Protein AF-A0A161MPN6-F1 (afdb_monomer_lite)

Structure (mmCIF, N/CA/C/O backbone):
data_AF-A0A161MPN6-F1
#
_entry.id   AF-A0A161MPN6-F1
#
loop_
_atom_site.group_PDB
_atom_site.id
_atom_site.type_symbol
_atom_site.label_atom_id
_atom_site.label_alt_id
_atom_site.label_comp_id
_atom_site.label_asym_id
_atom_site.label_entity_id
_atom_site.label_seq_id
_atom_site.pdbx_PDB_ins_code
_atom_site.Cartn_x
_atom_site.Cartn_y
_atom_site.Cartn_z
_atom_site.occupancy
_atom_site.B_iso_or_equiv
_atom_site.auth_seq_id
_atom_site.auth_comp_id
_atom_site.auth_asym_id
_atom_site.auth_atom_id
_atom_site.pdbx_PDB_model_num
ATOM 1 N N . GLU A 1 1 ? 6.983 58.012 80.887 1.00 45.47 1 GLU A N 1
ATOM 2 C CA . GLU A 1 1 ? 5.709 58.341 80.217 1.00 45.47 1 GLU A CA 1
ATOM 3 C C . GLU A 1 1 ? 5.852 58.069 78.730 1.00 45.47 1 GLU A C 1
ATOM 5 O O . GLU A 1 1 ? 6.608 58.760 78.061 1.00 45.47 1 GLU A O 1
ATOM 10 N N . TYR A 1 2 ? 5.193 57.024 78.236 1.00 33.97 2 TYR A N 1
ATOM 11 C CA . TYR A 1 2 ? 5.098 56.729 76.807 1.00 33.97 2 TYR A CA 1
ATOM 12 C C . TYR A 1 2 ? 3.653 57.003 76.392 1.00 33.97 2 TYR A C 1
ATOM 14 O O . TYR A 1 2 ? 2.728 56.453 76.988 1.00 33.97 2 TYR A O 1
ATOM 22 N N . LYS A 1 3 ? 3.458 57.913 75.433 1.00 48.44 3 LYS A N 1
ATOM 23 C CA . LYS A 1 3 ? 2.140 58.234 74.876 1.00 48.44 3 LYS A CA 1
ATOM 24 C C . LYS A 1 3 ? 1.699 57.085 73.973 1.00 48.44 3 LYS A C 1
ATOM 26 O O . LYS A 1 3 ? 2.370 56.798 72.986 1.00 48.44 3 LYS A O 1
ATOM 31 N N . VAL A 1 4 ? 0.581 56.453 74.318 1.00 45.12 4 VAL A N 1
ATOM 32 C CA . VAL A 1 4 ? -0.126 55.520 73.436 1.00 45.12 4 VAL A CA 1
ATOM 33 C C . VAL A 1 4 ? -0.783 56.360 72.344 1.00 45.12 4 VAL A C 1
ATOM 35 O O . VAL A 1 4 ? -1.627 57.204 72.634 1.00 45.12 4 VAL A O 1
ATOM 38 N N . VAL A 1 5 ? -0.327 56.195 71.106 1.00 51.34 5 VAL A N 1
ATOM 39 C CA . VAL A 1 5 ? -1.021 56.709 69.923 1.00 51.34 5 VAL A CA 1
ATOM 40 C C . VAL A 1 5 ? -2.062 55.653 69.575 1.00 51.34 5 VAL A C 1
ATOM 42 O O . VAL A 1 5 ? -1.698 54.517 69.285 1.00 51.34 5 VAL A O 1
ATOM 45 N N . GLU A 1 6 ? -3.343 55.997 69.679 1.00 53.25 6 GLU A N 1
ATOM 46 C CA . GLU A 1 6 ? -4.422 55.152 69.172 1.00 53.25 6 GLU A CA 1
ATOM 47 C C . GLU A 1 6 ? -4.325 55.134 67.640 1.00 53.25 6 GLU A C 1
ATOM 49 O O . GLU A 1 6 ? -4.699 56.091 66.964 1.00 53.25 6 GLU A O 1
ATOM 54 N N . GLU A 1 7 ? -3.757 54.062 67.084 1.00 50.38 7 GLU A N 1
ATOM 55 C CA . GLU A 1 7 ? -3.954 53.718 65.678 1.00 50.38 7 GLU A CA 1
ATOM 56 C C . GLU A 1 7 ? -5.409 53.269 65.519 1.00 50.38 7 GLU A C 1
ATOM 58 O O . GLU A 1 7 ? -5.782 52.159 65.899 1.00 50.38 7 GLU A O 1
ATOM 63 N N . GLU A 1 8 ? -6.256 54.146 64.978 1.00 52.00 8 GLU A N 1
ATOM 64 C CA . GLU A 1 8 ? -7.560 53.738 64.464 1.00 52.00 8 GLU A CA 1
ATOM 65 C C . GLU A 1 8 ? -7.335 52.713 63.340 1.00 52.00 8 GLU A C 1
ATOM 67 O O . GLU A 1 8 ? -6.971 53.061 62.214 1.00 52.00 8 GLU A O 1
ATOM 72 N N . GLU A 1 9 ? -7.541 51.430 63.648 1.00 44.91 9 GLU A N 1
ATOM 73 C CA . GLU A 1 9 ? -7.584 50.354 62.660 1.00 44.91 9 GLU A CA 1
ATOM 74 C C . GLU A 1 9 ? -8.682 50.652 61.627 1.00 44.91 9 GLU A C 1
ATOM 76 O O . GLU A 1 9 ? -9.875 50.399 61.834 1.00 44.91 9 GLU A O 1
ATOM 81 N N . TYR A 1 10 ? -8.278 51.189 60.476 1.00 49.59 10 TYR A N 1
ATOM 82 C CA . TYR A 1 10 ? -9.134 51.318 59.306 1.00 49.59 10 TYR A CA 1
ATOM 83 C C . TYR A 1 10 ? -9.458 49.921 58.760 1.00 49.59 10 TYR A C 1
ATOM 85 O O . TYR A 1 10 ? -8.774 49.389 57.887 1.00 49.59 10 TYR A O 1
ATOM 93 N N . HIS A 1 11 ? -10.534 49.317 59.262 1.00 45.44 11 HIS A N 1
ATOM 94 C CA . HIS A 1 11 ? -11.160 48.159 58.631 1.00 45.44 11 HIS A CA 1
ATOM 95 C C . HIS A 1 11 ? -12.126 48.662 57.553 1.00 45.44 11 HIS A C 1
ATOM 97 O O . HIS A 1 11 ? -13.185 49.208 57.896 1.00 45.44 11 HIS A O 1
ATOM 103 N N . PRO A 1 12 ? -11.837 48.501 56.245 1.00 50.81 12 PRO A N 1
ATOM 104 C CA . PRO A 1 12 ? -12.838 48.785 55.233 1.00 50.81 12 PRO A CA 1
ATOM 105 C C . PRO A 1 12 ? -14.034 47.871 55.504 1.00 50.81 12 PRO A C 1
ATOM 107 O O . PRO A 1 12 ? -13.904 46.648 55.544 1.00 50.81 12 PRO A O 1
ATOM 110 N N . LYS A 1 13 ? -15.211 48.472 55.711 1.00 48.72 13 LYS A N 1
ATOM 111 C CA . LYS A 1 13 ? -16.486 47.765 55.880 1.00 48.72 13 LYS A CA 1
ATOM 112 C C . LYS A 1 13 ? -16.834 47.044 54.577 1.00 48.72 13 LYS A C 1
ATOM 114 O O . LYS A 1 13 ? -17.688 47.496 53.814 1.00 48.72 13 LYS A O 1
ATOM 119 N N . ILE A 1 14 ? -16.181 45.916 54.312 1.00 54.19 14 ILE A N 1
ATOM 120 C CA . ILE A 1 14 ? -16.625 44.961 53.309 1.00 54.19 14 ILE A CA 1
ATOM 121 C C . ILE A 1 14 ? -17.944 44.429 53.852 1.00 54.19 14 ILE A C 1
ATOM 123 O O . ILE A 1 14 ? -17.984 43.610 54.770 1.00 54.19 14 ILE A O 1
ATOM 127 N N . LYS A 1 15 ? -19.054 44.955 53.328 1.00 43.72 15 LYS A N 1
ATOM 128 C CA . LYS A 1 15 ? -20.368 44.364 53.554 1.00 43.72 15 LYS A CA 1
ATOM 129 C C . LYS A 1 15 ? -20.295 42.958 52.969 1.00 43.72 15 LYS A C 1
ATOM 131 O O . LYS A 1 15 ? -20.402 42.800 51.756 1.00 43.72 15 LYS A O 1
ATOM 136 N N . TRP A 1 16 ? -20.116 41.951 53.822 1.00 46.34 16 TRP A N 1
ATOM 137 C CA . TRP A 1 16 ? -20.258 40.526 53.505 1.00 46.34 16 TRP A CA 1
ATOM 138 C C . TRP A 1 16 ? -21.724 40.188 53.184 1.00 46.34 16 TRP A C 1
ATOM 140 O O . TRP A 1 16 ? -22.332 39.273 53.738 1.00 46.34 16 TRP A O 1
ATOM 150 N N . ASN A 1 17 ? -22.333 40.947 52.276 1.00 51.47 17 ASN A N 1
ATOM 151 C CA . ASN A 1 17 ? -23.655 40.664 51.769 1.00 51.47 17 ASN A CA 1
ATOM 152 C C . ASN A 1 17 ? -23.527 39.467 50.826 1.00 51.47 17 ASN A C 1
ATOM 154 O O . ASN A 1 17 ? -23.185 39.618 49.656 1.00 51.47 17 ASN A O 1
ATOM 158 N N . LYS A 1 18 ? -23.855 38.295 51.384 1.00 53.56 18 LYS A N 1
ATOM 159 C CA . LYS A 1 18 ? -23.921 36.962 50.768 1.00 53.56 18 LYS A CA 1
ATOM 160 C C . LYS A 1 18 ? -22.565 36.274 50.615 1.00 53.56 18 LYS A C 1
ATOM 162 O O . LYS A 1 18 ? -22.058 36.103 49.509 1.00 53.56 18 LYS A O 1
ATOM 167 N N . VAL A 1 19 ? -22.061 35.721 51.722 1.00 52.38 19 VAL A N 1
ATOM 168 C CA . VAL A 1 19 ? -21.360 34.432 51.631 1.00 52.38 19 VAL A CA 1
ATOM 169 C C . VAL A 1 19 ? -22.346 33.483 50.950 1.00 52.38 19 VAL A C 1
ATOM 171 O O . VAL A 1 19 ? -23.334 33.078 51.563 1.00 52.38 19 VAL A O 1
ATOM 174 N N . ARG A 1 20 ? -22.146 33.184 49.662 1.00 52.12 20 ARG A N 1
ATOM 175 C CA . ARG A 1 20 ? -22.817 32.040 49.044 1.00 52.12 20 ARG A CA 1
ATOM 176 C C . ARG A 1 20 ? -22.372 30.843 49.867 1.00 52.12 20 ARG A C 1
ATOM 178 O O . ARG A 1 20 ? -21.201 30.473 49.821 1.00 52.12 20 ARG A O 1
ATOM 185 N N . THR A 1 21 ? -23.267 30.293 50.679 1.00 59.97 21 THR A N 1
ATOM 186 C CA . THR A 1 21 ? -23.004 29.024 51.358 1.00 59.97 21 THR A CA 1
ATOM 187 C C . THR A 1 21 ? -22.616 27.994 50.293 1.00 59.97 21 THR A C 1
ATOM 189 O O . THR A 1 21 ? -22.995 28.145 49.130 1.00 59.97 21 THR A O 1
ATOM 192 N N . LEU A 1 22 ? -21.872 26.938 50.638 1.00 61.59 22 LEU A N 1
ATOM 193 C CA . LEU A 1 22 ? -21.543 25.876 49.670 1.00 61.59 22 LEU A CA 1
ATOM 194 C C . LEU A 1 22 ? -22.815 25.330 48.973 1.00 61.59 22 LEU A C 1
ATOM 196 O O . LEU A 1 22 ? -22.777 24.952 47.809 1.00 61.59 22 LEU A O 1
ATOM 200 N N . ALA A 1 23 ? -23.960 25.399 49.663 1.00 62.62 23 ALA A N 1
ATOM 201 C CA . ALA A 1 23 ? -25.292 25.078 49.150 1.00 62.62 23 ALA A CA 1
ATOM 202 C C . ALA A 1 23 ? -25.824 26.033 48.052 1.00 62.62 23 ALA A C 1
ATOM 204 O O . ALA A 1 23 ? -26.683 25.644 47.271 1.00 62.62 23 ALA A O 1
ATOM 205 N N . GLN A 1 24 ? -25.334 27.274 47.975 1.00 67.19 24 GLN A N 1
ATOM 206 C CA . GLN A 1 24 ? -25.678 28.279 46.954 1.00 67.19 24 GLN A CA 1
ATOM 207 C C . GLN A 1 24 ? -24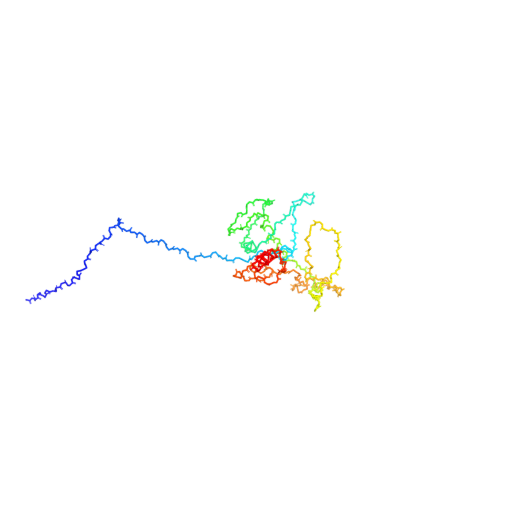.637 28.367 45.824 1.00 67.19 24 GLN A C 1
ATOM 209 O O . GLN A 1 24 ? -24.744 29.221 44.937 1.00 67.19 24 GLN A O 1
ATOM 214 N N . TYR A 1 25 ? -23.600 27.527 45.856 1.00 76.50 25 TYR A N 1
ATOM 215 C CA . TYR A 1 25 ? -22.590 27.484 44.809 1.00 76.50 25 TYR A CA 1
ATOM 216 C C . TYR A 1 25 ? -23.154 26.807 43.554 1.00 76.50 25 TYR A C 1
ATOM 218 O O . TYR A 1 25 ? -23.317 25.591 43.490 1.00 76.50 25 TYR A O 1
ATOM 226 N N . ILE A 1 26 ? -23.425 27.610 42.526 1.00 79.75 26 ILE A N 1
ATOM 227 C CA . ILE A 1 26 ? -23.711 27.111 41.181 1.00 79.75 26 ILE A CA 1
ATOM 228 C C . ILE A 1 26 ? -22.363 26.911 40.492 1.00 79.75 26 ILE A C 1
ATOM 230 O O . ILE A 1 26 ? -21.674 27.887 40.183 1.00 79.75 26 ILE A O 1
ATOM 234 N N . LYS A 1 27 ? -21.975 25.648 40.279 1.00 84.19 27 LYS A N 1
ATOM 235 C CA . LYS A 1 27 ? -20.741 25.306 39.564 1.00 84.19 27 LYS A CA 1
ATOM 236 C C . LYS A 1 27 ? -20.767 25.970 38.179 1.00 84.19 27 LYS A C 1
ATOM 238 O O . LYS A 1 27 ? -21.763 25.809 37.469 1.00 84.19 27 LYS A O 1
ATOM 243 N N . PRO A 1 28 ? -19.710 26.702 37.777 1.00 85.44 28 PRO A N 1
ATOM 244 C CA . PRO A 1 28 ? -19.648 27.251 36.433 1.00 85.44 28 PRO A CA 1
ATOM 245 C C . PRO A 1 28 ? -19.744 26.106 35.417 1.00 85.44 28 PRO A C 1
ATOM 247 O O . PRO A 1 28 ? -19.243 25.005 35.684 1.00 85.44 28 PRO A O 1
ATOM 250 N N . PRO A 1 29 ? -20.396 26.333 34.264 1.00 87.25 29 PRO A N 1
ATOM 251 C CA . PRO A 1 29 ? -20.471 25.317 33.230 1.00 87.25 29 PRO A CA 1
ATOM 252 C C . PRO A 1 29 ? -19.054 24.884 32.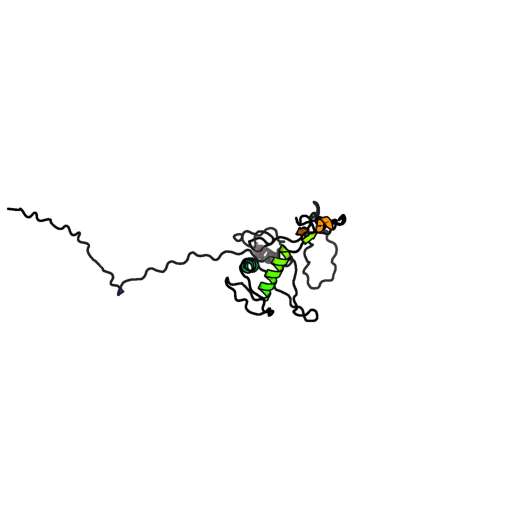853 1.00 87.25 29 PRO A C 1
ATOM 254 O O . PRO A 1 29 ? -18.153 25.717 32.726 1.00 87.25 29 PRO A O 1
ATOM 257 N N . LEU A 1 30 ? -18.857 23.572 32.697 1.00 88.50 30 LEU A N 1
ATOM 258 C CA . LEU A 1 30 ? -17.571 23.045 32.255 1.00 88.50 30 LEU A CA 1
ATOM 259 C C . LEU A 1 30 ? -17.191 23.700 30.916 1.00 88.50 30 LEU A C 1
ATOM 261 O O . LEU A 1 30 ? -18.070 23.911 30.070 1.00 88.50 30 LEU A O 1
ATOM 265 N N . PRO A 1 31 ? -15.904 24.027 30.702 1.00 91.12 31 PRO A N 1
ATOM 266 C CA . PRO A 1 31 ? -15.463 24.562 29.426 1.00 91.12 31 PRO A CA 1
ATOM 267 C C . PRO A 1 31 ? -15.809 23.562 28.322 1.00 91.12 31 PRO A C 1
ATOM 269 O O . PRO A 1 31 ? -15.457 22.384 28.390 1.00 91.12 31 PRO A O 1
ATOM 272 N N . LYS A 1 32 ? -16.522 24.031 27.296 1.00 87.25 32 LYS A N 1
ATOM 273 C CA . LYS A 1 32 ? -16.809 23.210 26.120 1.00 87.25 32 LYS A CA 1
ATOM 274 C C . LYS A 1 32 ? -15.512 23.025 25.338 1.00 87.25 32 LYS A C 1
ATOM 276 O O . LYS A 1 32 ? -14.841 24.009 25.017 1.00 87.25 32 LYS A O 1
ATOM 281 N N . SER A 1 33 ? -15.166 21.776 25.031 1.00 88.50 33 SER A N 1
ATOM 282 C CA . SER A 1 33 ? -14.008 21.478 24.189 1.00 88.50 33 SER A CA 1
ATOM 283 C C . SER A 1 33 ? -14.159 22.167 22.831 1.00 88.50 33 SER A C 1
ATOM 285 O O . SER A 1 33 ? -15.192 22.041 22.175 1.00 88.50 33 SER A O 1
ATOM 287 N N . LYS A 1 34 ? -13.124 22.902 22.411 1.00 89.62 34 LYS A N 1
ATOM 288 C CA . LYS A 1 34 ? -13.021 23.485 21.061 1.00 89.62 34 LYS A CA 1
ATOM 289 C C . LYS A 1 34 ? -12.366 22.522 20.063 1.00 89.62 34 LYS A C 1
ATOM 291 O O . LYS A 1 34 ? -12.102 22.916 18.929 1.00 89.62 34 LYS A O 1
ATOM 296 N N . TYR A 1 35 ? -12.060 21.294 20.489 1.00 89.38 35 TYR A N 1
ATOM 297 C CA . TYR A 1 35 ? -11.414 20.297 19.648 1.00 89.38 35 TYR A CA 1
ATOM 298 C C . TYR A 1 35 ? -12.294 19.959 18.443 1.00 89.38 35 TYR A C 1
ATOM 300 O O . TYR A 1 35 ? -13.478 19.655 18.587 1.00 89.38 35 TYR A O 1
ATOM 308 N N . LYS A 1 36 ? -11.695 20.003 17.254 1.00 83.12 36 LYS A N 1
ATOM 309 C CA . LYS A 1 36 ? -12.284 19.492 16.019 1.00 83.12 36 LYS A CA 1
ATOM 310 C C . LYS A 1 36 ? -11.434 18.306 15.572 1.00 83.12 36 LYS A C 1
ATOM 312 O O . LYS A 1 36 ? -10.208 18.447 15.569 1.00 83.12 36 LYS A O 1
ATOM 317 N N . PRO A 1 37 ? -12.042 17.165 15.209 1.00 80.50 37 PRO A N 1
ATOM 318 C CA . PRO A 1 37 ? -11.276 16.043 14.698 1.00 80.50 37 PRO A CA 1
ATOM 319 C C . PRO A 1 37 ? -10.501 16.473 13.442 1.00 80.50 37 PRO A C 1
ATOM 321 O O . PRO A 1 37 ? -10.992 17.316 12.679 1.00 80.50 37 PRO A O 1
ATOM 324 N N . PRO A 1 38 ? -9.294 15.928 13.223 1.00 80.19 38 PRO A N 1
ATOM 325 C CA . PRO A 1 38 ? -8.546 16.193 12.006 1.00 80.19 38 PRO A CA 1
ATOM 326 C C . PRO A 1 38 ? -9.377 15.766 10.794 1.00 80.19 38 PRO A C 1
ATOM 328 O O . PRO A 1 38 ? -9.954 14.679 10.770 1.00 80.19 38 PRO A O 1
ATOM 331 N N . LYS A 1 39 ? -9.456 16.645 9.793 1.00 84.12 39 LYS A N 1
ATOM 332 C CA . LYS A 1 39 ? -10.084 16.318 8.513 1.00 84.12 39 LYS A CA 1
ATOM 333 C C . LYS A 1 39 ? -9.145 15.415 7.731 1.00 84.12 39 LYS A C 1
ATOM 335 O O . LYS A 1 39 ? -7.955 15.710 7.616 1.00 84.12 39 LYS A O 1
ATOM 340 N N . PHE A 1 40 ? -9.688 14.344 7.178 1.00 83.81 40 PHE A N 1
ATOM 341 C CA . PHE A 1 40 ? -8.941 13.438 6.324 1.00 83.81 40 PHE A CA 1
ATOM 342 C C . PHE A 1 40 ? -9.267 13.689 4.857 1.00 83.81 40 PHE A C 1
ATOM 344 O O . PHE A 1 40 ? -10.347 14.178 4.530 1.00 83.81 40 PHE A O 1
ATOM 351 N N . ALA A 1 41 ? -8.320 13.354 3.983 1.00 88.12 41 ALA A N 1
ATOM 352 C CA . ALA A 1 41 ? -8.550 13.414 2.549 1.00 88.12 41 ALA A CA 1
ATOM 353 C C . ALA A 1 41 ? -9.643 12.409 2.130 1.00 88.12 41 ALA A C 1
ATOM 355 O O . ALA A 1 41 ? -9.763 11.345 2.751 1.00 88.12 41 ALA A O 1
ATOM 356 N N . PRO A 1 42 ? -10.430 12.727 1.086 1.00 90.44 42 PRO A N 1
ATOM 357 C CA . PRO A 1 42 ? -11.454 11.823 0.571 1.00 90.44 42 PRO A CA 1
ATOM 358 C C . PRO A 1 42 ? -10.837 10.552 -0.030 1.00 90.44 42 PRO A C 1
ATOM 360 O O . PRO A 1 42 ? -9.677 10.552 -0.449 1.00 90.44 42 PRO A O 1
ATOM 363 N N . LYS A 1 43 ? -11.627 9.470 -0.071 1.00 91.38 43 LYS A N 1
ATOM 364 C CA . LYS A 1 43 ? -11.248 8.202 -0.713 1.00 91.38 43 LYS A CA 1
ATOM 365 C C . LYS A 1 43 ? -11.014 8.422 -2.211 1.00 91.38 43 LYS A C 1
ATOM 367 O O . LYS A 1 43 ? -11.816 9.090 -2.853 1.00 91.38 43 LYS A O 1
ATOM 372 N N . GLU A 1 44 ? -9.949 7.833 -2.748 1.00 89.19 44 GLU A N 1
ATOM 373 C CA . GLU A 1 44 ? -9.700 7.803 -4.195 1.00 89.19 44 GLU A CA 1
ATOM 374 C C . GLU A 1 44 ? -10.694 6.867 -4.889 1.00 89.19 44 GLU A C 1
ATOM 376 O O . GLU A 1 44 ? -11.059 5.823 -4.329 1.00 89.19 44 GLU A O 1
ATOM 381 N N . ARG A 1 45 ? -11.151 7.255 -6.086 1.00 88.38 45 ARG A N 1
ATOM 382 C CA . ARG A 1 45 ? -12.089 6.464 -6.891 1.00 88.38 45 ARG A CA 1
ATOM 383 C C . ARG A 1 45 ? -11.471 5.113 -7.270 1.00 88.38 45 ARG A C 1
ATOM 385 O O . ARG A 1 45 ? -10.252 4.948 -7.306 1.00 88.38 45 ARG A O 1
ATOM 392 N N . LEU A 1 46 ? -12.325 4.131 -7.542 1.00 89.06 46 LEU A N 1
ATOM 393 C CA . LEU A 1 46 ? -11.872 2.859 -8.101 1.00 89.06 46 LEU A CA 1
ATOM 394 C C . LEU A 1 46 ? -11.171 3.132 -9.441 1.00 89.06 46 LEU A C 1
ATOM 396 O O . LEU A 1 46 ? -11.663 3.927 -10.236 1.00 89.06 46 LEU A O 1
ATOM 400 N N . GLY A 1 47 ? -10.015 2.512 -9.668 1.00 86.62 47 GLY A N 1
ATOM 401 C CA . GLY A 1 47 ? -9.208 2.739 -10.867 1.00 86.62 47 GLY A CA 1
ATOM 402 C C . GLY A 1 47 ? -8.194 3.881 -10.740 1.00 86.62 47 GLY A C 1
ATOM 403 O O . GLY A 1 47 ? -7.235 3.900 -11.502 1.00 86.62 47 GLY A O 1
ATOM 404 N N . THR A 1 48 ? -8.292 4.769 -9.745 1.00 87.00 48 THR A N 1
ATOM 405 C CA . THR A 1 48 ? -7.346 5.889 -9.601 1.00 87.00 48 THR A CA 1
ATOM 406 C C . THR A 1 48 ? -6.397 5.725 -8.414 1.00 87.00 48 THR A C 1
ATOM 408 O O . THR A 1 48 ? -6.718 5.096 -7.401 1.00 87.00 48 THR A O 1
ATOM 411 N N . GLY A 1 49 ? -5.181 6.265 -8.566 1.00 88.94 49 GLY A N 1
ATOM 412 C CA . GLY A 1 49 ? -4.144 6.317 -7.533 1.00 88.94 49 GLY A CA 1
ATOM 413 C C . GLY A 1 49 ? -3.913 4.987 -6.801 1.00 88.94 49 GLY A C 1
ATOM 414 O O . GLY A 1 49 ? -3.533 3.981 -7.398 1.00 88.94 49 GLY A O 1
ATOM 415 N N . VAL A 1 50 ? -4.135 4.959 -5.487 1.00 93.00 50 VAL A N 1
ATOM 416 C CA . VAL A 1 50 ? -3.932 3.786 -4.621 1.00 93.00 50 VAL A CA 1
ATOM 417 C C . VAL A 1 50 ? -4.997 2.698 -4.837 1.00 93.00 50 VAL A C 1
ATOM 419 O O . VAL A 1 50 ? -4.763 1.523 -4.527 1.00 93.00 50 VAL A O 1
ATOM 422 N N . ASN A 1 51 ? -6.158 3.057 -5.392 1.00 94.38 51 ASN A N 1
ATOM 423 C CA . ASN A 1 51 ? -7.247 2.140 -5.744 1.00 94.38 51 ASN A CA 1
ATOM 424 C C . ASN A 1 51 ? -7.248 1.766 -7.237 1.00 94.38 51 ASN A C 1
ATOM 426 O O . ASN A 1 51 ? -8.251 1.267 -7.743 1.00 94.38 51 ASN A O 1
ATOM 430 N N . LYS A 1 52 ? -6.110 1.933 -7.929 1.00 90.88 52 LYS A N 1
ATOM 431 C CA . LYS A 1 52 ? -5.933 1.552 -9.340 1.00 90.88 52 LYS A CA 1
ATOM 432 C C . LYS A 1 52 ? -6.128 0.062 -9.622 1.00 90.88 52 LYS A C 1
ATOM 434 O O . LYS A 1 52 ? -6.620 -0.294 -10.683 1.00 90.88 52 LYS A O 1
ATOM 439 N N . LYS A 1 53 ? -5.752 -0.811 -8.681 1.00 92.25 53 LYS A N 1
ATOM 440 C CA . LYS A 1 53 ? -5.858 -2.275 -8.813 1.00 92.25 53 LYS A CA 1
ATOM 441 C C . LYS A 1 53 ? -6.834 -2.847 -7.783 1.00 92.25 53 LYS A C 1
ATOM 443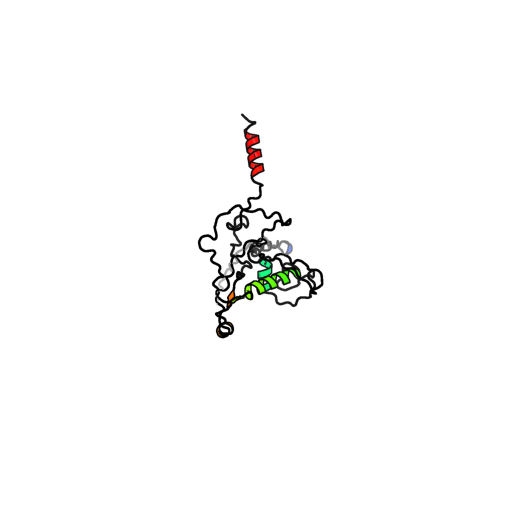 O O . LYS A 1 53 ? -6.853 -2.400 -6.632 1.00 92.25 53 LYS A O 1
ATOM 448 N N . ILE A 1 54 ? -7.586 -3.870 -8.189 1.00 94.94 54 ILE A N 1
ATOM 449 C CA . ILE A 1 54 ? -8.412 -4.697 -7.300 1.00 94.94 54 ILE A CA 1
ATOM 450 C C . ILE A 1 54 ? -7.569 -5.887 -6.840 1.00 94.94 54 ILE A C 1
ATOM 452 O O . ILE A 1 54 ? -6.883 -6.513 -7.643 1.00 94.94 54 ILE A O 1
ATOM 456 N N . TYR A 1 55 ? -7.617 -6.192 -5.545 1.00 96.25 55 TYR A N 1
ATOM 457 C CA . TYR A 1 55 ? -6.849 -7.285 -4.957 1.00 96.25 55 TYR A CA 1
ATOM 458 C C . TYR A 1 55 ? -7.782 -8.400 -4.506 1.00 96.25 55 TYR A C 1
ATOM 460 O O . TYR A 1 55 ? -8.766 -8.149 -3.810 1.00 96.25 55 TYR A O 1
ATOM 468 N N . TYR A 1 56 ? -7.428 -9.623 -4.878 1.00 96.50 56 TYR A N 1
ATOM 469 C CA . TYR A 1 56 ? -8.070 -10.847 -4.427 1.00 96.50 56 TYR A CA 1
ATOM 470 C C . TYR A 1 56 ? -7.082 -11.638 -3.577 1.00 96.50 56 TYR A C 1
ATOM 472 O O . TYR A 1 56 ? -5.888 -11.667 -3.878 1.00 96.50 56 TYR A O 1
ATOM 480 N N . VAL A 1 57 ? -7.572 -12.258 -2.509 1.00 96.25 57 VAL A N 1
ATOM 481 C CA . VAL A 1 57 ? -6.758 -13.046 -1.581 1.00 96.25 57 VAL A CA 1
ATOM 482 C C . VAL A 1 57 ? -7.349 -14.433 -1.391 1.00 96.25 57 VAL A C 1
ATOM 484 O O . VAL A 1 57 ? -8.564 -14.616 -1.455 1.00 96.25 57 VAL A O 1
ATOM 487 N N . SER A 1 58 ? -6.478 -15.406 -1.155 1.00 95.12 58 SER A N 1
ATOM 488 C CA . SER A 1 58 ? -6.847 -16.758 -0.755 1.00 95.12 58 SER A CA 1
ATOM 489 C C . SER A 1 58 ? -5.777 -17.312 0.182 1.00 95.12 58 SER A C 1
ATOM 491 O O . SER A 1 58 ? -4.609 -16.936 0.072 1.00 95.12 58 SER A O 1
ATOM 493 N N . ASN A 1 59 ? -6.175 -18.193 1.099 1.00 92.25 59 ASN A N 1
ATOM 494 C CA . ASN A 1 59 ? -5.245 -18.882 1.999 1.00 92.25 59 ASN A CA 1
ATOM 495 C C . ASN A 1 59 ? -4.524 -20.038 1.293 1.00 92.25 59 ASN A C 1
ATOM 497 O O . ASN A 1 59 ? -3.422 -20.409 1.688 1.00 92.25 59 ASN A O 1
ATOM 501 N N . GLU A 1 60 ? -5.125 -20.584 0.234 1.00 93.50 60 GLU A N 1
ATOM 502 C CA . GLU A 1 60 ? -4.575 -21.691 -0.542 1.00 93.50 60 GLU A CA 1
ATOM 503 C C . GLU A 1 60 ? -4.774 -21.425 -2.040 1.00 93.50 60 GLU A C 1
ATOM 505 O O . GLU A 1 60 ? -5.865 -21.017 -2.436 1.00 93.50 60 GLU A O 1
ATOM 510 N N . PRO A 1 61 ? -3.787 -21.701 -2.910 1.00 90.50 61 PRO A N 1
ATOM 511 C CA . PRO A 1 61 ? -3.901 -21.409 -4.343 1.00 90.50 61 PRO A CA 1
ATOM 512 C C . PRO A 1 61 ? -5.081 -22.083 -5.062 1.00 90.50 61 PRO A C 1
ATOM 514 O O . PRO A 1 61 ? -5.538 -21.577 -6.079 1.00 90.50 61 PRO A O 1
ATOM 517 N N . ALA A 1 62 ? -5.553 -23.230 -4.564 1.00 91.81 62 ALA A N 1
ATOM 518 C CA . ALA A 1 62 ? -6.663 -23.988 -5.150 1.00 91.81 62 ALA A CA 1
ATOM 519 C C . ALA A 1 62 ? -8.037 -23.647 -4.539 1.00 91.81 62 ALA A C 1
ATOM 521 O O . ALA A 1 62 ? -9.053 -24.194 -4.967 1.00 91.81 62 ALA A O 1
ATOM 522 N N . SER A 1 63 ? -8.071 -22.784 -3.522 1.00 91.31 63 SER A N 1
ATOM 523 C CA . SER A 1 63 ? -9.296 -22.385 -2.831 1.00 91.31 63 SER A CA 1
ATOM 524 C C . SER A 1 63 ? -9.970 -21.188 -3.512 1.00 91.31 63 SER A C 1
ATOM 526 O O . SER A 1 63 ? -9.438 -20.575 -4.436 1.00 91.31 63 SER A O 1
ATOM 528 N N . GLY A 1 64 ? -11.169 -20.834 -3.043 1.00 93.12 64 GLY A N 1
ATOM 529 C CA . GLY A 1 64 ? -11.860 -19.627 -3.492 1.00 93.12 64 GLY A CA 1
ATOM 530 C C . GLY A 1 64 ? -11.067 -18.350 -3.194 1.00 93.12 64 GLY A C 1
ATOM 531 O O . GLY A 1 64 ? -10.277 -18.293 -2.248 1.00 93.12 64 GLY A O 1
ATOM 532 N N . TYR A 1 65 ? -11.307 -17.315 -3.997 1.00 95.56 65 TYR A N 1
ATOM 533 C CA . TYR A 1 65 ? -10.698 -15.998 -3.839 1.00 95.56 65 TYR A CA 1
ATOM 534 C C . TYR A 1 65 ? -11.705 -15.002 -3.268 1.00 95.56 65 TYR A C 1
ATOM 536 O O . TYR A 1 65 ? -12.840 -14.911 -3.734 1.00 95.56 65 TYR A O 1
ATOM 544 N N . VAL A 1 66 ? -11.270 -14.215 -2.287 1.00 96.06 66 VAL A N 1
ATOM 545 C CA . VAL A 1 66 ? -12.068 -13.153 -1.667 1.00 96.06 66 VAL A CA 1
ATOM 546 C C . VAL A 1 66 ? -11.533 -11.799 -2.118 1.00 96.06 66 VAL A C 1
ATOM 548 O O . VAL A 1 66 ? -10.334 -11.529 -2.024 1.00 96.06 66 VAL A O 1
ATOM 551 N N . ARG A 1 67 ? -12.420 -10.932 -2.614 1.00 95.81 67 ARG A N 1
ATOM 552 C CA . ARG A 1 67 ? -12.073 -9.556 -2.990 1.00 95.81 67 ARG A CA 1
ATOM 553 C C . ARG A 1 67 ? -11.807 -8.722 -1.736 1.00 95.81 67 ARG A C 1
ATOM 555 O O . ARG A 1 67 ? -12.663 -8.632 -0.861 1.00 95.81 67 ARG A O 1
ATOM 562 N N . LEU A 1 68 ? -10.661 -8.047 -1.686 1.00 97.31 68 LEU A N 1
ATOM 563 C CA . LEU A 1 68 ? -10.373 -7.061 -0.647 1.00 97.31 68 LEU A CA 1
ATOM 564 C C . LEU A 1 68 ? -11.128 -5.742 -0.895 1.00 97.31 68 LEU A C 1
ATOM 566 O O . LEU A 1 68 ? -11.318 -5.348 -2.052 1.00 97.31 68 LEU A O 1
ATOM 570 N N . PRO A 1 69 ? -11.512 -5.019 0.173 1.00 96.88 69 PRO A N 1
ATOM 571 C CA . PRO A 1 69 ? -12.145 -3.710 0.047 1.00 96.88 69 PRO A CA 1
ATOM 572 C C . PRO A 1 69 ? -11.185 -2.663 -0.540 1.00 96.88 69 PRO A C 1
ATOM 574 O O . PRO A 1 69 ? -9.966 -2.837 -0.537 1.00 96.88 69 PRO A O 1
ATOM 577 N N . ASP A 1 70 ? -11.727 -1.537 -1.003 1.00 96.62 70 ASP A N 1
ATOM 578 C CA . ASP A 1 70 ? -10.917 -0.371 -1.372 1.00 96.62 70 ASP A CA 1
ATOM 579 C C . ASP A 1 70 ? -10.234 0.229 -0.138 1.00 96.62 70 ASP A C 1
ATOM 581 O O . ASP A 1 70 ? -10.772 0.185 0.973 1.00 96.62 70 ASP A O 1
ATOM 585 N N . VAL A 1 71 ? -9.077 0.865 -0.336 1.00 96.88 71 VAL A N 1
ATOM 586 C CA . VAL A 1 71 ? -8.376 1.542 0.757 1.00 96.88 71 VAL A CA 1
ATOM 587 C C . VAL A 1 71 ? -8.787 3.008 0.860 1.00 96.88 71 VAL A C 1
ATOM 589 O O . VAL A 1 71 ? -9.019 3.688 -0.142 1.00 96.88 71 VAL A O 1
ATOM 592 N N . THR A 1 72 ? -8.846 3.515 2.089 1.00 95.94 72 THR A N 1
ATOM 593 C CA . THR A 1 72 ? -9.037 4.942 2.380 1.00 95.94 72 THR A CA 1
ATOM 594 C C . THR A 1 72 ? -7.737 5.604 2.850 1.00 95.94 72 THR A C 1
ATOM 596 O O . THR A 1 72 ? -6.884 4.942 3.453 1.00 95.94 72 THR A O 1
ATOM 599 N N . PRO A 1 73 ? -7.584 6.931 2.675 1.00 95.31 73 PRO A N 1
ATOM 600 C CA . PRO A 1 73 ? -6.403 7.638 3.165 1.00 95.31 73 PRO A CA 1
ATOM 601 C C . PRO A 1 73 ? -6.197 7.503 4.676 1.00 95.31 73 PRO A C 1
ATOM 603 O O . PRO A 1 73 ? -5.069 7.344 5.139 1.00 95.31 73 PRO A O 1
ATOM 606 N N . VAL A 1 74 ? -7.288 7.481 5.452 1.00 95.12 74 VAL A N 1
ATOM 607 C CA . VAL A 1 74 ? -7.239 7.302 6.914 1.00 95.12 74 VAL A CA 1
ATOM 608 C C . VAL A 1 74 ? -6.605 5.968 7.289 1.00 95.12 74 VAL A C 1
ATOM 610 O O . VAL A 1 74 ? -5.740 5.928 8.165 1.00 95.12 74 VAL A O 1
ATOM 613 N N . GLN A 1 75 ? -6.995 4.888 6.604 1.00 96.50 75 GLN A N 1
ATOM 614 C CA . GLN A 1 75 ? -6.426 3.559 6.822 1.00 96.50 75 GLN A CA 1
ATOM 615 C C . GLN A 1 75 ? -4.924 3.557 6.539 1.00 96.50 75 GLN A C 1
ATOM 617 O O . GLN A 1 75 ? -4.161 3.067 7.363 1.00 96.50 75 GLN A O 1
ATOM 622 N N . LEU A 1 76 ? -4.465 4.172 5.446 1.00 96.94 76 LEU A N 1
ATOM 623 C CA . LEU A 1 76 ? -3.033 4.243 5.121 1.00 96.94 76 LEU A CA 1
ATOM 624 C C . LEU A 1 76 ? -2.234 5.041 6.156 1.00 96.94 76 LEU A C 1
ATOM 626 O O . LEU A 1 76 ? -1.156 4.614 6.572 1.00 96.94 76 LEU A O 1
ATOM 630 N N . VAL A 1 77 ? -2.768 6.179 6.607 1.00 95.69 77 VAL A N 1
ATOM 631 C CA . VAL A 1 77 ? -2.135 7.010 7.641 1.00 95.69 77 VAL A CA 1
ATOM 632 C C . VAL A 1 77 ? -2.010 6.245 8.958 1.00 95.69 77 VAL A C 1
ATOM 634 O O . VAL A 1 77 ? -0.953 6.285 9.589 1.00 95.69 77 VAL A O 1
ATOM 637 N N . LYS A 1 78 ? -3.066 5.535 9.368 1.00 95.56 78 LYS A N 1
ATOM 638 C CA . LYS A 1 78 ? -3.076 4.751 10.608 1.00 95.56 78 LYS A CA 1
ATOM 639 C C . LYS A 1 78 ? -2.226 3.491 10.507 1.00 95.56 78 LYS A C 1
ATOM 641 O O . LYS A 1 78 ? -1.464 3.213 11.426 1.00 95.56 78 LYS A O 1
ATOM 646 N N . ALA A 1 79 ? -2.249 2.794 9.374 1.00 96.62 79 ALA A N 1
ATOM 647 C CA . ALA A 1 79 ? -1.446 1.595 9.152 1.00 96.62 79 ALA A CA 1
ATOM 648 C C . ALA A 1 79 ? 0.063 1.857 9.299 1.00 96.62 79 ALA A C 1
ATOM 650 O O . ALA A 1 79 ? 0.793 0.992 9.777 1.00 96.62 79 ALA A O 1
ATOM 651 N N . ARG A 1 80 ? 0.544 3.064 8.958 1.00 95.94 80 ARG A N 1
ATOM 652 C CA . ARG A 1 80 ? 1.949 3.468 9.174 1.00 95.94 80 ARG A CA 1
ATOM 653 C C . ARG A 1 80 ? 2.381 3.464 10.642 1.00 95.94 80 ARG A C 1
ATOM 655 O O . ARG A 1 80 ? 3.571 3.346 10.903 1.00 95.94 80 ARG A O 1
ATOM 662 N N . GLN A 1 81 ? 1.437 3.603 11.569 1.00 96.12 81 GLN A N 1
ATOM 663 C CA . GLN A 1 81 ? 1.690 3.720 13.008 1.00 96.12 81 GLN A CA 1
ATOM 664 C C . GLN A 1 81 ? 1.558 2.374 13.732 1.00 96.12 81 GLN A C 1
ATOM 666 O O . GLN A 1 81 ? 1.866 2.287 14.915 1.00 96.12 81 GLN A O 1
ATOM 671 N N . ILE A 1 82 ? 1.099 1.331 13.036 1.00 96.06 82 ILE A N 1
ATOM 672 C CA . ILE A 1 82 ? 0.733 0.048 13.635 1.00 96.06 82 ILE A CA 1
ATOM 673 C C . ILE A 1 82 ? 1.684 -1.038 13.138 1.00 96.06 82 ILE A C 1
ATOM 675 O O . ILE A 1 82 ? 1.903 -1.184 11.933 1.00 96.06 82 ILE A O 1
ATOM 679 N N . LYS A 1 83 ? 2.193 -1.844 14.073 1.00 95.06 83 LYS A N 1
ATOM 680 C CA . LYS A 1 8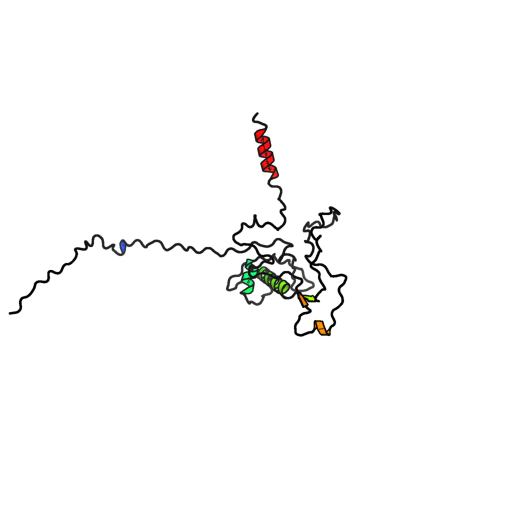3 ? 2.953 -3.068 13.804 1.00 95.06 83 LYS A CA 1
ATOM 681 C C . LYS A 1 83 ? 2.271 -4.234 14.518 1.00 95.06 83 LYS A C 1
ATOM 683 O O . LYS A 1 83 ? 2.407 -4.375 15.729 1.00 95.06 83 LYS A O 1
ATOM 688 N N . ARG A 1 84 ? 1.530 -5.051 13.767 1.00 91.00 84 ARG A N 1
ATOM 689 C CA . ARG A 1 84 ? 0.793 -6.217 14.276 1.00 91.00 84 ARG A CA 1
ATOM 690 C C . ARG A 1 84 ? 0.959 -7.392 13.312 1.00 91.00 84 ARG A C 1
ATOM 692 O O . ARG A 1 84 ? 1.109 -7.177 12.111 1.00 91.00 84 ARG A O 1
ATOM 699 N N . PHE A 1 85 ? 0.955 -8.610 13.844 1.00 94.69 85 PHE A N 1
ATOM 700 C CA . PHE A 1 85 ? 0.856 -9.823 13.034 1.00 94.69 85 PHE A CA 1
ATOM 701 C C . PHE A 1 85 ? -0.597 -10.055 12.604 1.00 94.69 85 PHE A C 1
ATOM 703 O O . PHE A 1 85 ? -1.514 -9.725 13.354 1.00 94.69 85 PHE A O 1
ATOM 710 N N . PHE A 1 86 ? -0.778 -10.605 11.406 1.00 94.75 86 PHE A N 1
ATOM 711 C CA . PHE A 1 86 ? -2.079 -11.027 10.885 1.00 94.75 86 PHE A CA 1
ATOM 712 C C . PHE A 1 86 ? -2.524 -12.330 11.549 1.00 94.75 86 PHE A C 1
ATOM 714 O O . PHE A 1 86 ? -1.680 -13.184 11.835 1.00 94.75 86 PHE A O 1
ATOM 721 N N . THR A 1 87 ? -3.825 -12.485 11.783 1.00 94.50 87 THR A N 1
ATOM 722 C CA . THR A 1 87 ? -4.411 -13.730 12.299 1.00 94.50 87 THR A CA 1
ATOM 723 C C . THR A 1 87 ? -4.765 -14.702 11.174 1.00 94.50 87 THR A C 1
ATOM 725 O O . THR A 1 87 ? -4.846 -15.906 11.409 1.00 94.50 87 THR A O 1
ATOM 728 N N . GLY A 1 88 ? -4.929 -14.197 9.945 1.00 93.50 88 GLY A N 1
ATOM 729 C CA . GLY A 1 88 ? -5.381 -14.972 8.787 1.00 93.50 88 GLY A CA 1
ATOM 730 C C . GLY A 1 88 ? -6.906 -15.030 8.653 1.00 93.50 88 GLY A C 1
ATOM 731 O O . GLY A 1 88 ? -7.414 -15.710 7.760 1.00 93.50 88 GLY A O 1
ATOM 732 N N . LEU A 1 89 ? -7.641 -14.312 9.511 1.00 94.62 89 LEU A N 1
ATOM 733 C CA . LEU A 1 89 ? -9.099 -14.221 9.493 1.00 94.62 89 LEU A CA 1
ATOM 734 C C . LEU A 1 89 ? -9.524 -12.821 9.034 1.00 94.62 89 LEU A C 1
ATOM 736 O O . LEU A 1 89 ? -9.458 -11.855 9.786 1.00 94.62 89 LEU A O 1
ATOM 740 N N . LEU A 1 90 ? -9.984 -12.703 7.785 1.00 94.62 90 LEU A N 1
ATOM 741 C CA . LEU A 1 90 ? -10.267 -11.405 7.151 1.00 94.62 90 LEU A CA 1
ATOM 742 C C . LEU A 1 90 ? -11.355 -10.580 7.857 1.00 94.62 90 LEU A C 1
ATOM 744 O O . LEU A 1 90 ? -11.261 -9.350 7.885 1.00 94.62 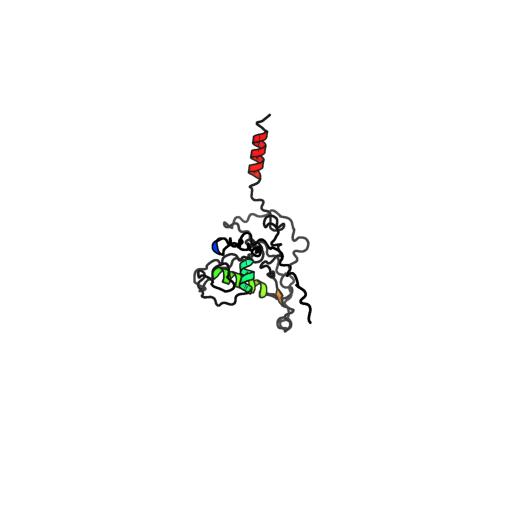90 LEU A O 1
ATOM 748 N N . ASP A 1 91 ? -12.363 -11.250 8.416 1.00 93.81 91 ASP A N 1
ATOM 749 C CA . ASP A 1 91 ? -13.520 -10.616 9.057 1.00 93.81 91 ASP A CA 1
ATOM 750 C C . ASP A 1 91 ? -13.289 -10.272 10.536 1.00 93.81 91 ASP A C 1
ATOM 752 O O . ASP A 1 91 ? -14.149 -9.659 11.169 1.00 93.81 91 ASP A O 1
ATOM 756 N N . GLU A 1 92 ? -12.134 -10.640 11.096 1.00 92.62 92 GLU A N 1
ATOM 757 C CA . GLU A 1 92 ? -11.828 -10.408 12.504 1.00 92.62 92 GLU A CA 1
ATOM 758 C C . GLU A 1 92 ? -11.627 -8.916 12.807 1.00 92.62 92 GLU A C 1
ATOM 760 O O . GLU A 1 92 ? -11.021 -8.162 12.035 1.00 92.62 92 GLU A O 1
ATOM 765 N N . GLU A 1 93 ? -12.131 -8.480 13.964 1.00 91.38 93 GLU A N 1
ATOM 766 C CA . GLU A 1 93 ? -11.956 -7.108 14.425 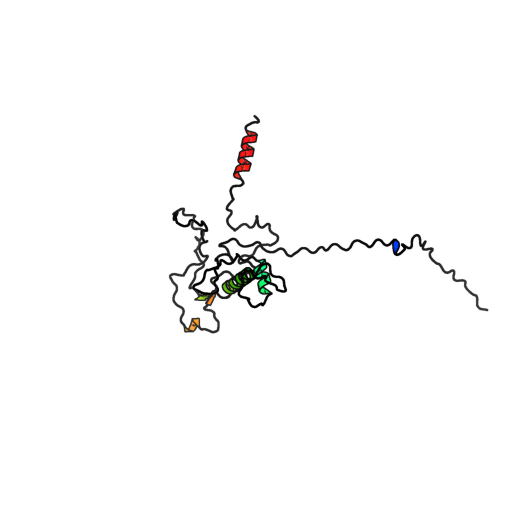1.00 91.38 93 GLU A CA 1
ATOM 767 C C . GLU A 1 93 ? -10.468 -6.771 14.590 1.00 91.38 93 GLU A C 1
ATOM 769 O O . GLU A 1 93 ? -9.705 -7.431 15.305 1.00 91.38 93 GLU A O 1
ATOM 774 N N . PHE A 1 94 ? -10.042 -5.678 13.956 1.00 91.69 94 PHE A N 1
ATOM 775 C CA . PHE A 1 94 ? -8.658 -5.250 14.035 1.00 91.69 94 PHE A CA 1
ATOM 776 C C . PHE A 1 94 ? -8.436 -4.295 15.213 1.00 91.69 94 PHE A C 1
ATOM 778 O O . PHE A 1 94 ? -8.487 -3.072 15.087 1.00 91.69 94 PHE A O 1
ATOM 785 N N . ILE A 1 95 ? -8.146 -4.874 16.376 1.00 91.62 95 ILE A N 1
ATOM 786 C CA . ILE A 1 95 ? -7.842 -4.130 17.601 1.00 91.62 95 ILE A CA 1
ATOM 787 C C . ILE A 1 95 ? -6.368 -3.688 17.602 1.00 91.62 95 ILE A C 1
ATOM 789 O O . ILE A 1 95 ? -5.453 -4.514 17.579 1.00 91.62 95 ILE A O 1
ATOM 793 N N . ALA A 1 96 ? -6.131 -2.376 17.639 1.00 92.50 96 ALA A N 1
ATOM 794 C CA . ALA A 1 96 ? -4.800 -1.774 17.717 1.00 92.50 96 ALA A CA 1
ATOM 795 C C . ALA A 1 96 ? -4.836 -0.418 18.442 1.00 92.50 96 ALA A C 1
ATOM 797 O O . ALA A 1 96 ? -5.873 0.244 18.475 1.00 92.50 96 ALA A O 1
ATOM 798 N N . ASP A 1 97 ? -3.688 0.004 18.979 1.00 92.12 97 ASP A N 1
ATOM 799 C CA . ASP A 1 97 ? -3.465 1.361 19.484 1.00 92.12 97 ASP A CA 1
ATOM 800 C C . ASP A 1 97 ? -2.300 1.998 18.701 1.00 92.12 97 ASP A C 1
ATOM 802 O O . ASP A 1 97 ? -1.179 1.485 18.766 1.00 92.12 97 ASP A O 1
ATOM 806 N N . PRO A 1 98 ? -2.534 3.055 17.898 1.00 92.25 98 PRO A N 1
ATOM 807 C CA . PRO A 1 98 ? -3.789 3.794 17.735 1.00 92.25 98 PRO A CA 1
ATOM 808 C C . PRO A 1 98 ? -4.896 2.993 17.019 1.00 92.25 98 PRO A C 1
ATOM 810 O O . PRO A 1 98 ? -4.582 2.157 16.169 1.00 92.25 98 PRO A O 1
ATOM 813 N N . PRO A 1 99 ? -6.187 3.307 17.271 1.00 93.81 99 PRO A N 1
ATOM 814 C CA . PRO A 1 99 ? -7.310 2.635 16.621 1.00 93.81 99 PRO A CA 1
ATOM 815 C C . PRO A 1 99 ? -7.237 2.695 15.095 1.00 93.81 99 PRO A C 1
ATOM 817 O O . PRO A 1 99 ? -6.981 3.757 14.505 1.00 93.81 99 PRO A O 1
ATOM 820 N N . PHE A 1 100 ? -7.506 1.557 14.459 1.00 95.69 100 PHE A N 1
ATOM 821 C CA . PHE A 1 100 ? -7.547 1.414 13.010 1.00 95.69 100 PHE A CA 1
ATOM 822 C C . PHE A 1 100 ? -9.000 1.365 12.510 1.00 95.69 100 PHE A C 1
ATOM 824 O O . PHE A 1 100 ? -9.809 0.621 13.059 1.00 95.69 100 PHE A O 1
ATOM 831 N N . PRO A 1 101 ? -9.363 2.136 11.472 1.00 94.62 101 PRO A N 1
ATOM 832 C CA . PRO A 1 101 ? -10.714 2.112 10.922 1.00 94.62 101 PRO A CA 1
ATOM 833 C C . PRO A 1 101 ? -10.904 0.928 9.958 1.00 94.62 101 PRO A C 1
ATOM 835 O O . PRO A 1 101 ? -10.622 1.043 8.762 1.00 94.62 101 PRO A O 1
ATOM 838 N N . GLY A 1 102 ? -11.400 -0.197 10.470 1.00 95.44 102 GLY A N 1
ATOM 839 C CA . GLY A 1 102 ? -11.747 -1.384 9.682 1.00 95.44 102 GLY A CA 1
ATOM 840 C C . GLY A 1 102 ? -11.407 -2.694 10.391 1.00 95.44 102 GLY A C 1
ATOM 841 O O . GLY A 1 102 ? -10.990 -2.690 11.546 1.00 95.44 102 GLY A O 1
ATOM 842 N N . ASN A 1 103 ? -11.577 -3.805 9.678 1.00 96.12 103 ASN A N 1
ATOM 843 C CA . ASN A 1 103 ? -11.201 -5.147 10.132 1.00 96.12 103 ASN A CA 1
ATOM 844 C C . ASN A 1 103 ? -9.828 -5.567 9.565 1.00 96.12 103 ASN A C 1
ATOM 846 O O . ASN A 1 103 ? -9.108 -4.754 8.967 1.00 96.12 103 ASN A O 1
ATOM 850 N N . GLU A 1 104 ? -9.447 -6.833 9.749 1.00 96.56 104 GLU A N 1
ATOM 851 C CA . GLU A 1 104 ? -8.174 -7.354 9.244 1.00 96.56 104 GLU A CA 1
ATOM 852 C C . GLU A 1 104 ? -8.050 -7.240 7.714 1.00 96.56 104 GLU A C 1
ATOM 854 O O . GLU A 1 104 ? -6.986 -6.855 7.222 1.00 96.56 104 GLU A O 1
ATOM 859 N N . SER A 1 105 ? -9.133 -7.447 6.952 1.00 97.38 105 SER A N 1
ATOM 860 C CA . SER A 1 105 ? -9.123 -7.278 5.489 1.00 97.38 105 SER A CA 1
ATOM 861 C C . SER A 1 105 ? -8.724 -5.858 5.056 1.00 97.38 105 SER A C 1
ATOM 863 O O . SER A 1 105 ? -7.945 -5.677 4.114 1.00 97.38 105 SER A O 1
ATOM 865 N N . ASN A 1 106 ? -9.188 -4.831 5.780 1.00 97.69 106 ASN A N 1
ATOM 866 C CA . ASN A 1 106 ? -8.827 -3.439 5.520 1.00 97.69 106 ASN A CA 1
ATOM 867 C C . ASN A 1 106 ? -7.360 -3.162 5.869 1.00 97.69 106 ASN A C 1
ATOM 869 O O . ASN A 1 106 ? -6.681 -2.431 5.141 1.00 97.69 106 ASN A O 1
ATOM 873 N N . TYR A 1 107 ? -6.863 -3.732 6.972 1.00 97.44 107 TYR A N 1
ATOM 874 C CA . TYR A 1 107 ? -5.461 -3.586 7.361 1.00 97.44 107 TYR A CA 1
ATOM 875 C C . TYR A 1 107 ? -4.541 -4.279 6.351 1.00 97.44 107 TYR A C 1
ATOM 877 O O . TYR A 1 107 ? -3.581 -3.670 5.879 1.00 97.44 107 TYR A O 1
ATOM 885 N N . LEU A 1 108 ? -4.889 -5.495 5.921 1.00 97.56 108 LEU A N 1
ATOM 886 C CA . LEU A 1 108 ? -4.176 -6.231 4.878 1.00 97.56 108 LEU A CA 1
ATOM 887 C C . LEU A 1 108 ? -4.121 -5.431 3.576 1.00 97.56 108 LEU A C 1
ATOM 889 O O . LEU A 1 108 ? -3.040 -5.206 3.027 1.00 97.56 108 LEU A O 1
ATOM 893 N N . ARG A 1 109 ? -5.265 -4.908 3.123 1.00 97.94 109 ARG A N 1
ATOM 894 C CA . ARG A 1 109 ? -5.337 -4.046 1.938 1.00 97.94 109 ARG A CA 1
ATOM 895 C C . ARG A 1 109 ? -4.435 -2.813 2.052 1.00 97.94 109 ARG A C 1
ATOM 897 O O . ARG A 1 109 ? -3.807 -2.424 1.060 1.00 97.94 109 ARG A O 1
ATOM 904 N N . ALA A 1 110 ? -4.377 -2.185 3.228 1.00 97.50 110 ALA A N 1
ATOM 905 C CA . ALA A 1 110 ? -3.528 -1.022 3.478 1.00 97.50 110 ALA A CA 1
ATOM 906 C C . ALA A 1 110 ? -2.034 -1.387 3.441 1.00 97.50 110 ALA A C 1
ATOM 908 O O . ALA A 1 110 ? -1.231 -0.636 2.883 1.00 97.50 110 ALA A O 1
ATOM 909 N N . GLN A 1 111 ? -1.657 -2.552 3.974 1.00 97.56 111 GLN A N 1
ATOM 910 C CA . GLN A 1 111 ? -0.287 -3.061 3.904 1.00 97.56 111 GLN A CA 1
ATOM 911 C C . GLN A 1 111 ? 0.128 -3.378 2.463 1.00 97.56 111 GLN A C 1
ATOM 913 O O . GLN A 1 111 ? 1.197 -2.941 2.039 1.00 97.56 111 GLN A O 1
ATOM 918 N N . ILE A 1 112 ? -0.739 -4.032 1.682 1.00 97.44 112 ILE A N 1
ATOM 919 C CA . ILE A 1 112 ? -0.500 -4.305 0.257 1.00 97.44 112 ILE A CA 1
ATOM 920 C C . ILE A 1 112 ? -0.269 -3.005 -0.519 1.00 97.44 112 ILE A C 1
ATOM 922 O O . ILE A 1 112 ? 0.680 -2.929 -1.296 1.00 97.44 112 ILE A O 1
ATOM 926 N N . ALA A 1 113 ? -1.077 -1.963 -0.286 1.00 96.94 113 ALA A N 1
ATOM 927 C CA . ALA A 1 113 ? -0.877 -0.655 -0.918 1.00 96.94 113 ALA A CA 1
ATOM 928 C C . ALA A 1 113 ? 0.505 -0.064 -0.611 1.00 96.94 113 ALA A C 1
ATOM 930 O O . ALA A 1 113 ? 1.198 0.390 -1.518 1.00 96.94 113 ALA A O 1
ATOM 931 N N . ARG A 1 114 ? 0.912 -0.075 0.663 1.00 96.88 114 ARG A N 1
ATOM 932 C CA . ARG A 1 114 ? 2.199 0.482 1.102 1.00 96.88 114 ARG A CA 1
ATOM 933 C C . ARG A 1 114 ? 3.387 -0.272 0.519 1.00 96.88 114 ARG A C 1
ATOM 935 O O . ARG A 1 114 ? 4.333 0.369 0.076 1.00 96.88 114 ARG A O 1
ATOM 942 N N . ILE A 1 115 ? 3.331 -1.603 0.536 1.00 97.12 115 ILE A N 1
ATOM 943 C CA . ILE A 1 115 ? 4.374 -2.455 -0.041 1.00 97.12 115 ILE A CA 1
ATOM 944 C C . ILE A 1 115 ? 4.434 -2.209 -1.545 1.00 97.12 115 ILE A C 1
ATOM 946 O O . ILE A 1 115 ? 5.482 -1.839 -2.050 1.00 97.12 115 ILE A O 1
ATOM 950 N N . SER A 1 116 ? 3.296 -2.284 -2.238 1.00 95.44 116 SER A N 1
ATOM 951 C CA . SER A 1 116 ? 3.231 -2.075 -3.688 1.00 95.44 116 SER A CA 1
ATOM 952 C C . SER A 1 116 ? 3.845 -0.740 -4.105 1.00 95.44 116 SER A C 1
ATOM 954 O O . SER A 1 116 ? 4.713 -0.721 -4.967 1.00 95.44 116 SER A O 1
ATOM 956 N N . ALA A 1 117 ? 3.470 0.358 -3.446 1.00 94.38 117 ALA A N 1
ATOM 957 C CA . ALA A 1 117 ? 4.014 1.678 -3.758 1.00 94.38 117 ALA A CA 1
ATOM 958 C C . ALA A 1 117 ? 5.506 1.837 -3.406 1.00 94.38 117 ALA A C 1
ATOM 960 O O . ALA A 1 117 ? 6.173 2.699 -3.968 1.00 94.38 117 ALA A O 1
ATOM 961 N N . GLY A 1 118 ? 6.018 1.052 -2.453 1.00 94.19 118 GLY A N 1
ATOM 962 C CA . GLY A 1 118 ? 7.391 1.146 -1.954 1.00 94.19 118 GLY A CA 1
ATOM 963 C C . GLY A 1 118 ? 8.358 0.101 -2.511 1.00 94.19 118 GLY A C 1
ATOM 964 O O . GLY A 1 118 ? 9.553 0.225 -2.271 1.00 94.19 118 GLY A O 1
ATOM 965 N N . THR A 1 119 ? 7.882 -0.921 -3.226 1.00 95.38 119 THR A N 1
ATOM 966 C CA . THR A 1 119 ? 8.733 -2.039 -3.675 1.00 95.38 119 THR A CA 1
ATOM 967 C C . THR A 1 119 ? 8.503 -2.466 -5.122 1.00 95.38 119 THR A C 1
ATOM 969 O O . THR A 1 119 ? 9.206 -3.355 -5.594 1.00 95.38 119 THR A O 1
ATOM 972 N N . GLN A 1 120 ? 7.533 -1.890 -5.840 1.00 94.12 120 GLN A N 1
ATOM 973 C CA . GLN A 1 120 ? 7.391 -2.135 -7.278 1.00 94.12 120 GLN A CA 1
ATOM 974 C C . GLN A 1 120 ? 8.417 -1.288 -8.036 1.00 94.12 120 GLN A C 1
ATOM 976 O O . GLN A 1 120 ? 8.295 -0.064 -8.132 1.00 94.12 120 GLN A O 1
ATOM 981 N N . LEU A 1 121 ? 9.452 -1.970 -8.524 1.00 94.25 121 LEU A N 1
ATOM 982 C CA . LEU A 1 121 ? 10.592 -1.397 -9.229 1.00 94.25 121 LEU A CA 1
ATOM 983 C C . LEU A 1 121 ? 10.737 -2.039 -10.609 1.00 94.25 121 LEU A C 1
ATOM 985 O O . LEU A 1 121 ? 10.338 -3.186 -10.819 1.00 94.25 121 LEU A O 1
ATOM 989 N N . SER A 1 122 ? 11.336 -1.303 -11.536 1.00 94.88 122 SER A N 1
ATOM 990 C CA . SER A 1 122 ? 11.735 -1.791 -12.857 1.00 94.88 122 SER A CA 1
ATOM 991 C C . SER A 1 122 ? 13.121 -1.275 -13.227 1.00 94.88 122 SER A C 1
ATOM 993 O O . SER A 1 122 ? 13.552 -0.268 -12.657 1.00 94.88 122 SER A O 1
ATOM 995 N N . PRO A 1 123 ? 13.817 -1.941 -14.166 1.00 95.94 123 PRO A N 1
ATOM 996 C CA . PRO A 1 123 ? 15.060 -1.420 -14.713 1.00 95.94 123 PRO A CA 1
ATOM 997 C C . PRO A 1 123 ? 14.875 0.003 -15.246 1.00 95.94 123 PRO A C 1
ATOM 999 O O . PRO A 1 123 ? 13.838 0.330 -15.833 1.00 95.94 123 PRO A O 1
ATOM 1002 N N . LEU A 1 124 ? 15.878 0.848 -15.029 1.00 94.06 124 LEU A N 1
ATOM 1003 C CA . LEU A 1 124 ? 15.909 2.214 -15.537 1.00 94.06 124 LEU A CA 1
ATOM 1004 C C . LEU A 1 124 ? 15.648 2.226 -17.054 1.00 94.06 124 LEU A C 1
ATOM 1006 O O . LEU A 1 124 ? 16.281 1.493 -17.804 1.00 94.06 124 LEU A O 1
ATOM 1010 N N . GLY A 1 125 ? 14.698 3.049 -17.501 1.00 92.75 125 GLY A N 1
ATOM 1011 C CA . GLY A 1 125 ? 14.342 3.173 -18.920 1.00 92.75 125 GLY A CA 1
ATOM 1012 C C . GLY A 1 125 ? 13.422 2.078 -19.475 1.00 92.75 125 GLY A C 1
ATOM 1013 O O . GLY A 1 125 ? 13.055 2.159 -20.645 1.00 92.75 125 GLY A O 1
ATOM 1014 N N . PHE A 1 126 ? 13.014 1.087 -18.666 1.00 94.56 126 PHE A N 1
ATOM 1015 C CA . PHE A 1 126 ? 12.089 0.032 -19.108 1.00 94.56 126 PHE A CA 1
ATOM 1016 C C . PHE A 1 126 ? 10.668 0.553 -19.357 1.00 94.56 126 PHE A C 1
ATOM 1018 O O . PHE A 1 126 ? 10.017 0.156 -20.319 1.00 94.56 126 PHE A O 1
ATOM 1025 N N . TYR A 1 127 ? 10.186 1.446 -18.490 1.00 93.44 127 TYR A N 1
ATOM 1026 C CA . TYR A 1 127 ? 8.905 2.128 -18.663 1.00 93.44 127 TYR A CA 1
ATOM 1027 C C . TYR A 1 127 ? 9.130 3.600 -19.002 1.00 93.44 127 TYR A C 1
ATOM 1029 O O . TYR A 1 127 ? 9.975 4.254 -18.387 1.00 93.44 127 TYR A O 1
ATOM 1037 N N . SER A 1 128 ? 8.338 4.115 -19.941 1.00 88.25 128 SER A N 1
ATOM 1038 C CA . SER A 1 128 ? 8.214 5.543 -20.227 1.00 88.25 128 SER A CA 1
ATOM 1039 C C . SER A 1 128 ? 6.896 6.074 -19.668 1.00 88.25 128 SER A C 1
ATOM 1041 O O . SER A 1 128 ? 5.866 5.400 -19.734 1.00 88.25 128 SER A O 1
ATOM 1043 N N . PHE A 1 129 ? 6.944 7.283 -19.114 1.00 78.50 129 PHE A N 1
ATOM 1044 C CA . PHE A 1 129 ? 5.769 8.052 -18.682 1.00 78.50 129 PHE A CA 1
ATOM 1045 C C . PHE A 1 129 ? 5.337 9.079 -19.733 1.00 78.50 129 PHE A C 1
ATOM 1047 O O . PHE A 1 129 ? 4.311 9.735 -19.568 1.00 78.50 129 PHE A O 1
ATOM 1054 N N . ASP A 1 130 ? 6.140 9.243 -20.786 1.00 64.31 130 ASP A N 1
ATOM 1055 C CA . ASP A 1 130 ? 5.918 10.233 -21.824 1.00 64.31 130 ASP A CA 1
ATOM 1056 C C . ASP A 1 130 ? 5.012 9.618 -22.893 1.00 64.31 130 ASP A C 1
ATOM 1058 O O . ASP A 1 130 ? 5.459 8.930 -23.810 1.00 64.31 130 ASP A O 1
ATOM 1062 N N . PHE A 1 131 ? 3.709 9.840 -22.746 1.00 54.25 131 PHE A N 1
ATOM 1063 C CA . PHE A 1 131 ? 2.817 9.898 -23.898 1.00 54.25 131 PHE A CA 1
ATOM 1064 C C . PHE A 1 131 ? 3.030 11.295 -24.492 1.00 54.25 131 PHE A C 1
ATOM 1066 O O . PHE A 1 131 ? 2.332 12.241 -24.125 1.00 54.25 131 PHE A O 1
ATOM 1073 N N . GLY A 1 132 ? 4.119 11.449 -25.255 1.00 39.31 132 GLY A N 1
ATOM 1074 C CA . GLY A 1 132 ? 4.694 12.755 -25.589 1.00 39.31 132 GLY A CA 1
ATOM 1075 C C . GLY A 1 132 ? 3.670 13.714 -26.174 1.00 39.31 132 GLY A C 1
ATOM 1076 O O . GLY A 1 132 ? 2.958 13.285 -27.060 1.00 39.31 132 GLY A O 1
ATOM 1077 N N . GLU A 1 133 ? 3.582 14.950 -25.652 1.00 36.59 133 GLU A N 1
ATOM 1078 C CA . GLU A 1 133 ? 2.768 16.131 -26.071 1.00 36.59 133 GLU A CA 1
ATOM 1079 C C . GLU A 1 133 ? 1.335 15.920 -26.639 1.00 36.59 133 GLU A C 1
ATOM 1081 O O . GLU A 1 133 ? 0.645 16.878 -26.975 1.00 36.59 133 GLU A O 1
ATOM 1086 N N . GLY A 1 134 ? 0.840 14.691 -26.630 1.00 35.66 134 GLY A N 1
ATOM 1087 C CA . GLY A 1 134 ? -0.369 14.161 -27.245 1.00 35.66 134 GLY A CA 1
ATOM 1088 C C . GLY A 1 134 ? -0.942 13.027 -26.390 1.00 35.66 134 GLY A C 1
ATOM 1089 O O . GLY A 1 134 ? -1.728 12.221 -26.851 1.00 35.66 134 GLY A O 1
ATOM 1090 N N . GLY A 1 135 ? -0.621 12.971 -25.091 1.00 35.91 135 GLY A N 1
ATOM 1091 C CA . GLY A 1 135 ? -1.401 12.205 -24.101 1.00 35.91 135 GLY A CA 1
ATOM 1092 C C . GLY A 1 135 ? -2.798 12.793 -23.825 1.00 35.91 135 GLY A C 1
ATOM 1093 O O . GLY A 1 135 ? -3.513 12.316 -22.946 1.00 35.91 135 GLY A O 1
ATOM 1094 N N . PHE A 1 136 ? -3.151 13.844 -24.568 1.00 38.62 136 PHE A N 1
ATOM 1095 C CA . PHE A 1 136 ? -4.494 14.352 -24.829 1.00 38.62 136 PHE A CA 1
ATOM 1096 C C . PHE A 1 136 ? -4.787 14.225 -26.339 1.00 38.62 136 PHE A C 1
ATOM 1098 O O . PHE A 1 136 ? -5.400 15.110 -26.927 1.00 38.62 136 PHE A O 1
ATOM 1105 N N . GLU A 1 137 ? -4.271 13.183 -27.003 1.00 35.53 137 GLU A N 1
ATOM 1106 C CA . GLU A 1 137 ? -4.836 12.742 -28.274 1.00 35.53 137 GLU A CA 1
ATOM 1107 C C . GLU A 1 137 ? -6.308 12.496 -28.003 1.00 35.53 137 GLU A C 1
ATOM 1109 O O . GLU A 1 137 ? -6.686 11.906 -26.983 1.00 35.53 137 GLU A O 1
ATOM 1114 N N . GLU A 1 138 ? -7.088 13.138 -28.859 1.00 32.94 138 GLU A N 1
ATOM 1115 C CA . GLU A 1 138 ? -8.516 13.314 -28.773 1.00 32.94 138 GLU A CA 1
ATOM 1116 C C . GLU A 1 138 ? -9.199 12.003 -28.385 1.00 32.94 138 GLU A C 1
ATOM 1118 O O . GLU A 1 138 ? -8.703 10.900 -28.622 1.00 32.94 138 GLU A O 1
ATOM 1123 N N . GLU A 1 139 ? -10.360 12.135 -27.757 1.00 38.91 139 GLU A N 1
ATOM 1124 C CA . GLU A 1 139 ? -11.384 11.109 -27.833 1.00 38.91 139 GLU A CA 1
ATOM 1125 C C . GLU A 1 139 ? -11.634 10.797 -29.323 1.00 38.91 139 GLU A C 1
ATOM 1127 O O . GLU A 1 139 ? -12.566 11.317 -29.923 1.00 38.91 139 GLU A O 1
ATOM 1132 N N . GLU A 1 140 ? -10.786 9.980 -29.950 1.00 30.34 140 GLU A N 1
ATOM 1133 C CA . GLU A 1 140 ? -11.177 9.202 -31.110 1.00 30.34 140 GLU A CA 1
ATOM 1134 C C . GLU A 1 140 ? -12.166 8.177 -30.554 1.00 30.34 140 GLU A C 1
ATOM 1136 O O . GLU A 1 140 ? -11.821 7.157 -29.948 1.00 30.34 140 GLU A O 1
ATOM 1141 N N . GLU A 1 141 ? -13.435 8.580 -30.623 1.00 42.38 141 GLU A N 1
ATOM 1142 C CA . GLU A 1 141 ? -14.566 7.691 -30.829 1.00 42.38 141 GLU A CA 1
ATOM 1143 C C . GLU A 1 141 ? -14.151 6.609 -31.834 1.00 42.38 141 GLU A C 1
ATOM 1145 O O . GLU A 1 141 ? -14.031 6.926 -33.007 1.00 42.38 141 GLU A O 1
ATOM 1150 N N . GLU A 1 142 ? -13.871 5.387 -31.368 1.00 35.59 142 GLU A N 1
ATOM 1151 C CA . GLU A 1 142 ? -13.855 4.101 -32.101 1.00 35.59 142 GLU A CA 1
ATOM 1152 C C . GLU A 1 142 ? -13.117 3.078 -31.200 1.00 35.59 142 GLU A C 1
ATOM 1154 O O . GLU A 1 142 ? -12.020 3.335 -30.718 1.00 35.59 142 GLU A O 1
ATOM 1159 N N . GLU A 1 143 ? -13.624 1.915 -30.799 1.00 31.48 143 GLU A N 1
ATOM 1160 C CA . GLU A 1 143 ? -14.809 1.138 -31.140 1.00 31.48 143 GLU A CA 1
ATOM 1161 C C . GLU A 1 143 ? -15.439 0.606 -29.838 1.00 31.48 143 GLU A C 1
ATOM 1163 O O . GLU A 1 143 ? -14.751 0.305 -28.855 1.00 31.48 143 GLU A O 1
ATOM 1168 N N . GLU A 1 144 ? -16.764 0.473 -29.837 1.00 38.47 144 GLU A N 1
ATOM 1169 C CA . GLU A 1 144 ? -17.491 -0.347 -28.873 1.00 38.47 144 GLU A CA 1
ATOM 1170 C C . GLU A 1 144 ? -17.061 -1.815 -29.047 1.00 38.47 144 GLU A C 1
ATOM 1172 O O . GLU A 1 144 ? -17.653 -2.556 -29.830 1.00 38.47 144 GLU A O 1
ATOM 1177 N N . GLU A 1 145 ? -16.045 -2.275 -28.309 1.00 36.28 145 GLU A N 1
ATOM 1178 C CA . GLU A 1 145 ? -15.934 -3.708 -28.020 1.00 36.28 145 GLU A CA 1
ATOM 1179 C C . GLU A 1 145 ? -17.042 -4.073 -27.022 1.00 36.28 145 GLU A C 1
ATOM 1181 O O . GLU A 1 145 ? -16.913 -4.002 -25.797 1.00 36.28 145 GLU A O 1
ATOM 1186 N N . GLU A 1 146 ? -18.184 -4.411 -27.612 1.00 40.50 146 GLU A N 1
ATOM 1187 C CA . GLU A 1 146 ? -19.340 -5.085 -27.038 1.00 40.50 146 GLU A CA 1
ATOM 1188 C C . GLU A 1 146 ? -18.880 -6.393 -26.357 1.00 40.50 146 GLU A C 1
ATOM 1190 O O . GLU A 1 146 ? -18.838 -7.457 -26.974 1.00 40.50 146 GLU A O 1
ATOM 1195 N N . GLY A 1 147 ? -18.445 -6.321 -25.091 1.00 36.62 147 GLY A N 1
ATOM 1196 C CA . GLY A 1 147 ? -17.876 -7.507 -24.439 1.00 36.62 147 GLY A CA 1
ATOM 1197 C C . GLY A 1 147 ? -17.650 -7.512 -22.927 1.00 36.62 147 GLY A C 1
ATOM 1198 O O . GLY A 1 147 ? -17.279 -8.566 -22.421 1.00 36.62 147 GLY A O 1
ATOM 1199 N N . ASP A 1 148 ? -17.897 -6.431 -22.179 1.00 37.09 148 ASP A N 1
ATOM 1200 C CA . ASP A 1 148 ? -17.750 -6.443 -20.712 1.00 37.09 148 ASP A CA 1
ATOM 1201 C C . ASP A 1 148 ? -19.039 -5.967 -20.013 1.00 37.09 148 ASP A C 1
ATOM 1203 O O . ASP A 1 148 ? -19.244 -4.783 -19.747 1.00 37.09 148 ASP A O 1
ATOM 1207 N N . GLU A 1 149 ? -19.909 -6.918 -19.645 1.00 40.91 149 GLU A N 1
ATOM 1208 C CA . GLU A 1 149 ? -21.154 -6.732 -18.861 1.00 40.91 149 GLU A CA 1
ATOM 1209 C C . GLU A 1 149 ? -20.942 -6.156 -17.436 1.00 40.91 149 GLU A C 1
ATOM 1211 O O . GLU A 1 149 ? -21.871 -6.047 -16.634 1.00 40.91 149 GLU A O 1
ATOM 1216 N N . LEU A 1 150 ? -19.724 -5.738 -17.094 1.00 39.72 150 LEU A N 1
ATOM 1217 C CA . LEU A 1 150 ? -19.381 -5.058 -15.849 1.00 39.72 150 LEU A CA 1
ATOM 1218 C C . LEU A 1 150 ? -18.590 -3.796 -16.192 1.00 39.72 150 LEU A C 1
ATOM 1220 O O . LEU A 1 150 ? -17.383 -3.782 -15.990 1.00 39.72 150 LEU A O 1
ATOM 1224 N N . GLY A 1 151 ? -19.274 -2.768 -16.713 1.00 39.28 151 GLY A N 1
ATOM 1225 C CA . GLY A 1 151 ? -18.750 -1.498 -17.253 1.00 39.28 151 GLY A CA 1
ATOM 1226 C C . GLY A 1 151 ? -17.801 -0.682 -16.358 1.00 39.28 151 GLY A C 1
ATOM 1227 O O . GLY A 1 151 ? -18.051 0.476 -16.038 1.00 39.28 151 GLY A O 1
ATOM 1228 N N . VAL A 1 152 ? -16.675 -1.267 -15.968 1.00 39.72 152 VAL A N 1
ATOM 1229 C CA . VAL A 1 152 ? -15.557 -0.639 -15.278 1.00 39.72 152 VAL A CA 1
ATOM 1230 C C . VAL A 1 152 ? -14.418 -0.594 -16.283 1.00 39.72 152 VAL A C 1
ATOM 1232 O O . VAL A 1 152 ? -13.532 -1.446 -16.278 1.00 39.72 152 VAL A O 1
ATOM 1235 N N . ARG A 1 153 ? -14.435 0.417 -17.159 1.00 45.69 153 ARG A N 1
ATOM 1236 C CA . ARG A 1 153 ? -13.296 0.723 -18.029 1.00 45.69 153 ARG A CA 1
ATOM 1237 C C . ARG A 1 153 ? -12.094 1.002 -17.125 1.00 45.69 153 ARG A C 1
ATOM 1239 O O . ARG A 1 153 ? -12.052 2.019 -16.430 1.00 45.69 153 ARG A O 1
ATOM 1246 N N . MET A 1 154 ? -11.145 0.066 -17.062 1.00 48.44 154 MET A N 1
ATOM 1247 C CA . MET A 1 154 ? -9.921 0.279 -16.295 1.00 48.44 154 MET A CA 1
ATOM 1248 C C . MET A 1 154 ? -9.166 1.448 -16.940 1.00 48.44 154 MET A C 1
ATOM 1250 O O . MET A 1 154 ? -8.950 1.429 -18.153 1.00 48.44 154 MET A O 1
ATOM 1254 N N . PRO A 1 155 ? -8.780 2.484 -16.179 1.00 57.34 155 PRO A N 1
ATOM 1255 C CA . PRO A 1 155 ? -8.054 3.606 -16.753 1.00 57.34 155 PRO A CA 1
ATOM 1256 C C . PRO A 1 155 ? -6.736 3.122 -17.366 1.00 57.34 155 PRO A C 1
ATOM 1258 O O . PRO A 1 155 ? -6.041 2.288 -16.770 1.00 57.34 155 PRO A O 1
ATOM 1261 N N . LYS A 1 156 ? -6.409 3.648 -18.559 1.00 60.16 156 LYS A N 1
ATOM 1262 C CA . LYS A 1 156 ? -5.148 3.364 -19.258 1.00 60.16 156 LYS A CA 1
ATOM 1263 C C . LYS A 1 156 ? -3.973 3.560 -18.284 1.00 60.16 156 LYS A C 1
ATOM 1265 O O . LYS A 1 156 ? -4.007 4.467 -17.447 1.00 60.16 156 LYS A O 1
ATOM 1270 N N . PRO A 1 157 ? -2.952 2.688 -18.315 1.00 66.19 157 PRO A N 1
ATOM 1271 C CA . PRO A 1 157 ? -1.825 2.826 -17.412 1.00 66.19 157 PRO A CA 1
ATOM 1272 C C . PRO A 1 157 ? -1.076 4.134 -17.695 1.00 66.19 157 PRO A C 1
ATOM 1274 O O . PRO A 1 157 ? -0.730 4.413 -18.832 1.00 66.19 157 PRO A O 1
ATOM 1277 N N . ASP A 1 158 ? -0.773 4.894 -16.641 1.00 75.50 158 ASP A N 1
ATOM 1278 C CA . ASP A 1 158 ? 0.055 6.116 -16.686 1.00 75.50 158 ASP A CA 1
ATOM 1279 C C . ASP A 1 158 ? 1.511 5.905 -17.177 1.00 75.50 158 ASP A C 1
ATOM 1281 O O . ASP A 1 158 ? 2.344 6.793 -17.031 1.00 75.50 158 ASP A O 1
ATOM 1285 N N . TYR A 1 159 ? 1.850 4.716 -17.684 1.00 85.44 159 TYR A N 1
ATOM 1286 C CA . TYR A 1 159 ? 3.159 4.348 -18.217 1.00 85.44 159 TYR A CA 1
ATOM 1287 C C . TYR A 1 159 ? 3.019 3.241 -19.271 1.00 85.44 159 TYR A C 1
ATOM 1289 O O . TYR A 1 159 ? 2.097 2.423 -19.202 1.00 85.44 159 TYR A O 1
ATOM 1297 N N . ALA A 1 160 ? 3.973 3.167 -20.198 1.00 89.75 160 ALA A N 1
ATOM 1298 C CA . ALA A 1 160 ? 4.060 2.126 -21.223 1.00 89.75 160 ALA A CA 1
ATOM 1299 C C . ALA A 1 160 ? 5.473 1.532 -21.292 1.00 89.75 160 ALA A C 1
ATOM 1301 O O . ALA A 1 160 ? 6.451 2.191 -20.933 1.00 89.75 160 ALA A O 1
ATOM 1302 N N . ALA A 1 161 ? 5.582 0.266 -21.710 1.00 91.12 161 ALA A N 1
ATOM 1303 C CA . ALA A 1 161 ? 6.881 -0.365 -21.937 1.00 91.12 161 ALA A CA 1
ATOM 1304 C C . ALA A 1 161 ? 7.596 0.348 -23.091 1.00 91.12 161 ALA A C 1
ATOM 1306 O O . ALA A 1 161 ? 6.995 0.585 -24.137 1.00 91.12 161 ALA A O 1
ATOM 1307 N N . ASN A 1 162 ? 8.860 0.702 -22.885 1.00 91.75 162 ASN A N 1
ATOM 1308 C CA . ASN A 1 162 ? 9.665 1.381 -23.887 1.00 91.75 162 ASN A CA 1
ATOM 1309 C C . ASN A 1 162 ? 10.082 0.379 -24.985 1.00 91.75 162 ASN A C 1
ATOM 1311 O O . ASN A 1 162 ? 10.806 -0.570 -24.667 1.00 91.75 162 ASN A O 1
ATOM 1315 N N . PRO A 1 163 ? 9.652 0.553 -26.251 1.00 91.25 163 PRO A N 1
ATOM 1316 C CA . PRO A 1 163 ? 10.018 -0.362 -27.333 1.00 91.25 163 PRO A CA 1
ATOM 1317 C C . PRO A 1 163 ? 11.520 -0.338 -27.645 1.00 91.25 163 PRO A C 1
ATOM 1319 O O . PRO A 1 163 ? 12.064 -1.352 -28.075 1.00 91.25 163 PRO A O 1
ATOM 1322 N N . ASP A 1 164 ? 12.193 0.777 -27.355 1.00 92.62 164 ASP A N 1
ATOM 1323 C CA . ASP A 1 164 ? 13.624 0.981 -27.589 1.00 92.62 164 ASP A CA 1
ATOM 1324 C C . ASP A 1 164 ? 14.472 0.622 -26.355 1.00 92.62 164 ASP A C 1
ATOM 1326 O O . ASP A 1 164 ? 15.607 1.074 -26.200 1.00 92.62 164 ASP A O 1
ATOM 1330 N N . PHE A 1 165 ? 13.918 -0.156 -25.418 1.00 94.19 165 PHE A N 1
ATOM 1331 C CA . PHE A 1 165 ? 14.639 -0.561 -24.218 1.00 94.19 165 PHE A CA 1
ATOM 1332 C C . PHE A 1 165 ? 15.788 -1.522 -24.550 1.00 94.19 165 PHE A C 1
ATOM 1334 O O . PHE A 1 165 ? 15.575 -2.664 -24.964 1.00 94.19 165 PHE A O 1
ATOM 1341 N N . GLU A 1 166 ? 17.014 -1.091 -24.260 1.00 94.25 166 GLU A N 1
ATOM 1342 C CA . GLU A 1 166 ? 18.187 -1.958 -24.269 1.00 94.25 166 GLU A CA 1
ATOM 1343 C C . GLU A 1 166 ? 18.430 -2.556 -22.871 1.00 94.25 166 GLU A C 1
ATOM 1345 O O . GLU A 1 166 ? 18.471 -1.819 -21.879 1.00 94.25 166 GLU A O 1
ATOM 1350 N N . PRO A 1 167 ? 18.612 -3.887 -22.752 1.00 94.31 167 PRO A N 1
ATOM 1351 C CA . PRO A 1 167 ? 18.877 -4.521 -21.469 1.00 94.31 167 PRO A CA 1
ATOM 1352 C C . PRO A 1 167 ? 20.127 -3.967 -20.782 1.00 94.31 167 PRO A C 1
ATOM 1354 O O . PRO A 1 167 ? 21.229 -3.990 -21.330 1.00 94.31 167 PRO A O 1
ATOM 1357 N N . ILE A 1 168 ? 19.955 -3.547 -19.530 1.00 95.38 168 ILE A N 1
ATOM 1358 C CA . ILE A 1 168 ? 21.053 -3.095 -18.676 1.00 95.38 168 ILE A CA 1
ATOM 1359 C C . ILE A 1 168 ? 21.963 -4.296 -18.346 1.00 95.38 168 ILE A C 1
ATOM 1361 O O . ILE A 1 168 ? 21.451 -5.356 -17.960 1.00 95.38 168 ILE A O 1
ATOM 1365 N N . PRO A 1 169 ? 23.299 -4.166 -18.458 1.00 96.12 169 PRO A N 1
ATOM 1366 C CA . PRO A 1 169 ? 24.230 -5.220 -18.072 1.00 96.12 169 PRO A CA 1
ATOM 1367 C C . PRO A 1 169 ? 24.028 -5.691 -16.629 1.00 96.12 169 PRO A C 1
ATOM 1369 O O . PRO A 1 169 ? 23.754 -4.906 -15.722 1.00 96.12 169 PRO A O 1
ATOM 1372 N N . LEU A 1 170 ? 24.245 -6.986 -16.381 1.00 95.50 170 LEU A N 1
ATOM 1373 C CA . LEU A 1 170 ? 24.066 -7.562 -15.044 1.00 95.50 170 LEU A CA 1
ATOM 1374 C C . LEU A 1 170 ? 24.928 -6.868 -13.978 1.00 95.50 170 LEU A C 1
ATOM 1376 O O . LEU A 1 170 ? 24.476 -6.727 -12.848 1.00 95.50 170 LEU A O 1
ATOM 1380 N N . GLN A 1 171 ? 26.146 -6.443 -14.334 1.00 95.81 171 GLN A N 1
ATOM 1381 C CA . GLN A 1 171 ? 27.071 -5.758 -13.422 1.00 95.81 171 GLN A CA 1
ATOM 1382 C C . GLN A 1 171 ? 26.479 -4.457 -12.868 1.00 95.81 171 GLN A C 1
ATOM 1384 O O . GLN A 1 171 ? 26.644 -4.175 -11.686 1.00 95.81 171 GLN A O 1
ATOM 1389 N N . ASP A 1 172 ? 25.734 -3.733 -13.698 1.00 95.94 172 ASP A N 1
ATOM 1390 C CA . ASP A 1 172 ? 25.062 -2.491 -13.326 1.00 95.94 172 ASP A CA 1
ATOM 1391 C C . ASP A 1 172 ? 23.801 -2.783 -12.498 1.00 95.94 172 ASP A C 1
ATOM 1393 O O . ASP A 1 172 ? 23.558 -2.158 -11.469 1.00 95.94 172 ASP A O 1
ATOM 1397 N N . LEU A 1 173 ? 23.027 -3.810 -12.868 1.00 95.19 173 LEU A N 1
ATOM 1398 C CA . LEU A 1 173 ? 21.813 -4.199 -12.134 1.00 95.19 173 LEU A CA 1
ATOM 1399 C C . LEU A 1 173 ? 22.071 -4.659 -10.691 1.00 95.19 173 LEU A C 1
ATOM 1401 O O . LEU A 1 173 ? 21.163 -4.561 -9.860 1.00 95.19 173 LEU A O 1
ATOM 1405 N N . VAL A 1 174 ? 23.268 -5.179 -10.399 1.00 95.94 174 VAL A N 1
ATOM 1406 C CA . VAL A 1 174 ? 23.680 -5.624 -9.053 1.00 95.94 174 VAL A CA 1
ATOM 1407 C C . VAL A 1 174 ? 24.545 -4.599 -8.317 1.00 95.94 174 VAL A C 1
ATOM 1409 O O . VAL A 1 174 ? 25.036 -4.898 -7.224 1.00 95.94 174 VAL A O 1
ATOM 1412 N N . ASP A 1 175 ? 24.752 -3.413 -8.895 1.00 94.94 175 ASP A N 1
ATOM 1413 C CA . ASP A 1 175 ? 25.537 -2.363 -8.258 1.00 94.94 175 ASP A CA 1
ATOM 1414 C C . ASP A 1 175 ? 24.909 -1.923 -6.924 1.00 94.94 175 ASP A C 1
ATOM 1416 O O . ASP A 1 175 ? 23.692 -1.771 -6.785 1.00 94.94 175 ASP A O 1
ATOM 1420 N N . GLN A 1 176 ? 25.756 -1.685 -5.922 1.00 95.19 176 GLN A N 1
ATOM 1421 C CA . GLN A 1 176 ? 25.316 -1.386 -4.556 1.00 95.19 176 GLN A CA 1
ATOM 1422 C C . GLN A 1 176 ? 24.597 -0.037 -4.434 1.00 95.19 176 GLN A C 1
ATOM 1424 O O . GLN A 1 176 ? 23.889 0.178 -3.448 1.00 95.19 176 GLN A O 1
ATOM 1429 N N . SER A 1 177 ? 24.750 0.870 -5.407 1.00 94.75 177 SER A N 1
ATOM 1430 C CA . SER A 1 177 ? 24.021 2.141 -5.411 1.00 94.75 177 SER A CA 1
ATOM 1431 C C . SER A 1 177 ? 22.529 1.981 -5.711 1.00 94.75 177 SER A C 1
ATOM 1433 O O . SER A 1 177 ? 21.764 2.899 -5.416 1.00 94.75 177 SER A O 1
ATOM 1435 N N . MET A 1 178 ? 22.108 0.844 -6.289 1.00 91.62 178 MET A N 1
ATOM 1436 C CA . MET A 1 178 ? 20.741 0.594 -6.769 1.00 91.62 178 MET A CA 1
ATOM 1437 C C . MET A 1 178 ? 20.243 1.624 -7.803 1.00 91.62 178 MET A C 1
ATOM 1439 O O . MET A 1 178 ? 19.041 1.717 -8.046 1.00 91.62 178 MET A O 1
ATOM 1443 N N . ALA A 1 179 ? 21.143 2.381 -8.444 1.00 94.50 179 ALA A N 1
ATOM 1444 C CA . ALA A 1 179 ? 20.791 3.474 -9.357 1.00 94.50 179 ALA A CA 1
ATOM 1445 C C . ALA A 1 179 ? 20.034 3.020 -10.620 1.00 94.50 179 ALA A C 1
ATOM 1447 O O . ALA A 1 179 ? 19.343 3.818 -11.251 1.00 94.50 179 ALA A O 1
ATOM 1448 N N . PHE A 1 180 ? 20.139 1.738 -10.977 1.00 95.62 180 PHE A N 1
ATOM 1449 C CA . PHE A 1 180 ? 19.514 1.155 -12.167 1.00 95.62 180 PHE A CA 1
ATOM 1450 C C . PHE A 1 180 ? 18.105 0.600 -11.920 1.00 95.62 180 PHE A C 1
ATOM 1452 O O . PHE A 1 180 ? 17.505 0.033 -12.831 1.00 95.62 180 PHE A O 1
ATOM 1459 N N . TRP A 1 181 ? 17.560 0.777 -10.714 1.00 95.69 181 TRP A N 1
ATOM 1460 C CA . TRP A 1 181 ? 16.196 0.395 -10.361 1.00 95.69 181 TRP A CA 1
ATOM 1461 C C . TRP A 1 181 ? 15.364 1.635 -10.050 1.00 95.69 181 TRP A C 1
ATOM 1463 O O . TRP A 1 181 ? 15.709 2.428 -9.176 1.00 95.69 181 TRP A O 1
ATOM 1473 N N . VAL A 1 182 ? 14.235 1.790 -10.740 1.00 94.44 182 VAL A N 1
ATOM 1474 C CA . VAL A 1 182 ? 13.331 2.934 -10.572 1.00 94.44 182 VAL A CA 1
ATOM 1475 C C . VAL A 1 182 ? 11.912 2.490 -10.245 1.00 94.44 182 VAL A C 1
ATOM 1477 O O . VAL A 1 182 ? 11.450 1.435 -10.681 1.00 94.44 182 VAL A O 1
ATOM 1480 N N . HIS A 1 183 ? 11.201 3.313 -9.476 1.00 93.44 183 HIS A N 1
ATOM 1481 C CA . HIS A 1 183 ? 9.774 3.121 -9.237 1.00 93.44 183 HIS A CA 1
ATOM 1482 C C . HIS A 1 183 ? 8.972 3.438 -10.500 1.00 93.44 183 HIS A C 1
ATOM 1484 O O . HIS A 1 183 ? 9.119 4.514 -11.071 1.00 93.44 183 HIS A O 1
ATOM 1490 N N . HIS A 1 184 ? 8.067 2.535 -10.878 1.00 89.88 184 HIS A N 1
ATOM 1491 C CA . HIS A 1 184 ? 7.068 2.779 -11.927 1.00 89.88 184 HIS A CA 1
ATOM 1492 C C . HIS A 1 184 ? 5.654 3.016 -11.366 1.00 89.88 184 HIS A C 1
ATOM 1494 O O . HIS A 1 184 ? 4.715 3.310 -12.100 1.00 89.88 184 HIS A O 1
ATOM 1500 N N . THR A 1 185 ? 5.473 2.876 -10.050 1.00 88.12 185 THR A N 1
ATOM 1501 C CA . THR A 1 185 ? 4.206 3.154 -9.362 1.00 88.12 185 THR A CA 1
ATOM 1502 C C . THR A 1 185 ? 4.234 4.488 -8.637 1.00 88.12 185 THR A C 1
ATOM 1504 O O . THR A 1 185 ? 5.266 4.880 -8.093 1.00 88.12 185 THR A O 1
ATOM 1507 N N . SER A 1 186 ? 3.076 5.138 -8.521 1.00 88.00 186 SER A N 1
ATOM 1508 C CA . SER A 1 186 ? 2.935 6.379 -7.759 1.00 88.00 186 SER A CA 1
ATOM 1509 C C . SER A 1 186 ? 3.256 6.188 -6.273 1.00 88.00 186 SER A C 1
ATOM 1511 O O . SER A 1 186 ? 2.775 5.261 -5.617 1.00 88.00 186 SER A O 1
ATOM 1513 N N . HIS A 1 187 ? 4.022 7.125 -5.720 1.00 92.25 187 HIS A N 1
ATOM 1514 C CA . HIS A 1 187 ? 4.324 7.177 -4.296 1.00 92.25 187 HIS A CA 1
ATOM 1515 C C . HIS A 1 187 ? 3.090 7.584 -3.467 1.00 92.25 187 HIS A C 1
ATOM 1517 O O . HIS A 1 187 ? 2.358 8.507 -3.824 1.00 92.25 187 HIS A O 1
ATOM 1523 N N . ILE A 1 188 ? 2.882 6.948 -2.307 1.00 95.19 188 ILE A N 1
ATOM 1524 C CA . ILE A 1 188 ? 1.792 7.302 -1.383 1.00 95.19 188 ILE A CA 1
ATOM 1525 C C . ILE A 1 188 ? 2.255 8.406 -0.430 1.00 95.19 188 ILE A C 1
ATOM 1527 O O . ILE A 1 188 ? 3.060 8.178 0.474 1.00 95.19 188 ILE A O 1
ATOM 1531 N N . LEU A 1 189 ? 1.659 9.590 -0.542 1.00 95.19 189 LEU A N 1
ATOM 1532 C CA . LEU A 1 189 ? 1.963 10.758 0.282 1.00 95.19 189 LEU A CA 1
ATOM 1533 C C . LEU A 1 189 ? 1.668 10.533 1.778 1.00 95.19 189 LEU A C 1
ATOM 1535 O O . LEU A 1 189 ? 0.843 9.679 2.139 1.00 95.19 189 LEU A O 1
ATOM 1539 N N . PRO A 1 190 ? 2.255 11.336 2.690 1.00 94.56 190 PRO A N 1
ATOM 1540 C CA . PRO A 1 190 ? 1.934 11.303 4.121 1.00 94.56 190 PRO A CA 1
ATOM 1541 C C . PRO A 1 190 ? 0.436 11.432 4.422 1.00 94.56 190 PRO A C 1
ATOM 1543 O O . PRO A 1 190 ? -0.043 10.844 5.383 1.00 94.56 190 PRO A O 1
ATOM 1546 N N . GLN A 1 191 ? -0.312 12.107 3.548 1.00 93.31 191 GLN A N 1
ATOM 1547 C CA . GLN A 1 191 ? -1.767 12.244 3.610 1.00 93.31 191 GLN A CA 1
ATOM 1548 C C . GLN A 1 191 ? -2.547 10.929 3.387 1.00 93.31 191 GLN A C 1
ATOM 1550 O O . GLN A 1 191 ? -3.716 10.855 3.757 1.00 93.31 191 GLN A O 1
ATOM 1555 N N . GLY A 1 192 ? -1.920 9.898 2.808 1.00 93.12 192 GLY A N 1
ATOM 1556 C CA . GLY A 1 192 ? -2.563 8.619 2.479 1.00 93.12 192 GLY A CA 1
ATOM 1557 C C . GLY A 1 192 ? -3.177 8.574 1.077 1.00 93.12 192 GLY A C 1
ATOM 1558 O O . GLY A 1 192 ? -4.081 7.787 0.837 1.00 93.12 192 GLY A O 1
ATOM 1559 N N . ARG A 1 193 ? -2.709 9.425 0.163 1.00 93.50 193 ARG A N 1
ATOM 1560 C CA . ARG A 1 193 ? -3.148 9.500 -1.236 1.00 93.50 193 ARG A CA 1
ATOM 1561 C C . ARG A 1 193 ? -1.954 9.459 -2.180 1.00 93.50 193 ARG A C 1
ATOM 1563 O O . ARG A 1 193 ? -0.850 9.797 -1.753 1.00 93.50 193 ARG A O 1
ATOM 1570 N N . ALA A 1 194 ? -2.172 9.070 -3.432 1.00 91.06 194 ALA A N 1
ATOM 1571 C CA . ALA A 1 194 ? -1.161 9.194 -4.482 1.00 91.06 194 ALA A CA 1
ATOM 1572 C C . ALA A 1 194 ? -1.019 10.656 -4.942 1.00 91.06 194 ALA A C 1
ATOM 1574 O O . ALA A 1 194 ? 0.086 11.138 -5.168 1.00 91.06 194 ALA A O 1
ATOM 1575 N N . VAL A 1 195 ? -2.141 11.381 -4.996 1.00 88.94 195 VAL A N 1
ATOM 1576 C CA . VAL A 1 195 ? -2.201 12.797 -5.382 1.00 88.94 195 VAL A CA 1
ATOM 1577 C C . VAL A 1 195 ? -2.649 13.640 -4.193 1.00 88.94 195 VAL A C 1
ATOM 1579 O O . VAL A 1 195 ? -3.593 13.292 -3.481 1.00 88.94 195 VAL A O 1
ATOM 1582 N N . TRP A 1 196 ? -1.953 14.751 -3.954 1.00 89.69 196 TRP A N 1
ATOM 1583 C CA . TRP A 1 196 ? -2.266 15.639 -2.840 1.00 89.69 196 TRP A CA 1
ATOM 1584 C C . TRP A 1 196 ? -3.600 16.353 -3.064 1.00 89.69 196 TRP A C 1
ATOM 1586 O O . TRP A 1 196 ? -3.852 16.887 -4.142 1.00 89.69 196 TRP A O 1
ATOM 1596 N N . VAL A 1 197 ? -4.429 16.424 -2.023 1.00 88.19 197 VAL A N 1
ATOM 1597 C CA . VAL A 1 197 ? -5.676 17.204 -2.033 1.00 88.19 197 VAL A CA 1
ATOM 1598 C C . VAL A 1 197 ? -5.801 18.001 -0.747 1.00 88.19 197 VAL A C 1
ATOM 1600 O O . VAL A 1 197 ? -5.500 17.494 0.325 1.00 88.19 197 VAL A O 1
ATOM 1603 N N . ASP A 1 198 ? -6.295 19.235 -0.822 1.00 85.19 198 ASP A N 1
ATOM 1604 C CA . ASP A 1 198 ? -6.562 20.034 0.375 1.00 85.19 198 ASP A CA 1
ATOM 1605 C C . ASP A 1 198 ? -7.736 19.432 1.175 1.00 85.19 198 ASP A C 1
ATOM 1607 O O . ASP A 1 198 ? -8.869 19.451 0.685 1.00 85.19 198 ASP A O 1
ATOM 1611 N N . PRO A 1 199 ? -7.527 18.953 2.421 1.00 79.25 199 PRO A N 1
ATOM 1612 C CA . PRO A 1 199 ? -8.602 18.415 3.262 1.00 79.25 199 PRO A CA 1
ATOM 1613 C C . PRO A 1 199 ? -9.692 19.433 3.625 1.00 79.25 199 PRO A C 1
ATOM 1615 O O . PRO A 1 199 ? -10.731 19.062 4.171 1.00 79.25 199 PRO A O 1
ATOM 1618 N N . ASN A 1 200 ? -9.442 20.729 3.418 1.00 78.06 200 ASN A N 1
ATOM 1619 C CA . ASN A 1 200 ? -10.405 21.793 3.680 1.00 78.06 200 ASN A CA 1
ATOM 1620 C C . ASN A 1 200 ? -11.260 22.150 2.470 1.00 78.06 200 ASN A C 1
ATOM 1622 O O . ASN A 1 200 ? -12.279 22.821 2.649 1.00 78.06 200 ASN A O 1
ATOM 1626 N N . LYS A 1 201 ? -10.864 21.718 1.272 1.00 71.31 201 LYS A N 1
ATOM 1627 C CA . LYS A 1 201 ? -11.621 21.962 0.052 1.00 71.31 201 LYS A CA 1
ATOM 1628 C C . LYS A 1 201 ? -12.752 20.942 -0.048 1.00 71.31 201 LYS A C 1
ATOM 1630 O O . LYS A 1 201 ? -12.590 19.775 0.296 1.00 71.31 201 LYS A O 1
ATOM 1635 N N . ASP A 1 202 ? -13.916 21.420 -0.475 1.00 60.72 202 ASP A N 1
ATOM 1636 C CA . ASP A 1 202 ? -15.106 20.591 -0.644 1.00 60.72 202 ASP A CA 1
ATOM 1637 C C . ASP A 1 202 ? -14.785 19.438 -1.618 1.00 60.72 202 ASP A C 1
ATOM 1639 O O . ASP A 1 202 ? -14.296 19.727 -2.718 1.00 60.72 202 ASP A O 1
ATOM 1643 N N . PRO A 1 203 ? -15.004 18.160 -1.250 1.00 54.28 203 PRO A N 1
ATOM 1644 C CA . PRO A 1 203 ? -14.692 17.017 -2.111 1.00 54.28 203 PRO A CA 1
ATOM 1645 C C . PRO A 1 203 ? -15.397 17.090 -3.474 1.00 54.28 203 PRO A C 1
ATOM 1647 O O . PRO A 1 203 ? -14.850 16.609 -4.460 1.00 54.28 203 PRO A O 1
ATOM 1650 N N . ASN A 1 204 ? -16.536 17.788 -3.563 1.00 50.66 204 ASN A N 1
ATOM 1651 C CA . ASN A 1 204 ? -17.269 18.022 -4.814 1.00 50.66 204 ASN A CA 1
ATOM 1652 C C . ASN A 1 204 ? -16.670 19.137 -5.700 1.00 50.66 204 ASN A C 1
ATOM 1654 O O . ASN A 1 204 ? -17.175 19.400 -6.784 1.00 50.66 204 ASN A O 1
ATOM 1658 N N . LYS A 1 205 ? -15.626 19.844 -5.242 1.00 47.12 205 LYS A N 1
ATOM 1659 C CA . LYS A 1 205 ? -14.922 20.915 -5.982 1.00 47.12 205 LYS A CA 1
ATOM 1660 C C . LYS A 1 205 ? -13.464 20.561 -6.294 1.00 47.12 205 LYS A C 1
ATOM 1662 O O . LYS A 1 205 ? -12.657 21.452 -6.600 1.00 47.12 205 LYS A O 1
ATOM 1667 N N . VAL A 1 206 ? -13.094 19.287 -6.181 1.00 48.28 206 VAL A N 1
ATOM 1668 C CA . VAL A 1 206 ? -11.790 18.791 -6.630 1.00 48.28 206 VAL A CA 1
ATOM 1669 C C . VAL A 1 206 ? -11.826 18.720 -8.159 1.00 48.28 206 VAL A C 1
ATOM 1671 O O . VAL A 1 206 ? -12.211 17.714 -8.739 1.00 48.28 206 VAL A O 1
ATOM 1674 N N . LYS A 1 207 ? -11.473 19.832 -8.816 1.00 37.69 207 LYS A N 1
ATOM 1675 C CA . LYS A 1 207 ? -11.209 19.862 -10.261 1.00 37.69 207 LYS A CA 1
ATOM 1676 C C . LYS A 1 207 ? -10.086 18.870 -10.576 1.00 37.69 207 LYS A C 1
ATOM 1678 O O . LYS A 1 207 ? -9.006 19.015 -10.004 1.00 37.69 207 LYS A O 1
ATOM 1683 N N . GLY A 1 208 ? -10.343 17.921 -11.475 1.00 42.34 208 GLY A N 1
ATOM 1684 C CA . GLY A 1 208 ? -9.326 17.017 -12.026 1.00 42.34 208 GLY A CA 1
ATOM 1685 C C . GLY A 1 208 ? -9.634 15.520 -11.946 1.00 42.34 208 GLY A C 1
ATOM 1686 O O . GLY A 1 208 ? -8.856 14.735 -12.465 1.00 42.34 208 GLY A O 1
ATOM 1687 N N . GLU A 1 209 ? -10.749 15.103 -11.346 1.00 37.31 209 GLU A N 1
ATOM 1688 C CA . GLU A 1 209 ? -11.222 13.715 -11.448 1.00 37.31 209 GLU A CA 1
ATOM 1689 C C . GLU A 1 209 ? -12.565 13.721 -12.182 1.00 37.31 209 GLU A C 1
ATOM 1691 O O . GLU A 1 209 ? -13.592 13.948 -11.544 1.00 37.31 209 GLU A O 1
ATOM 1696 N N . GLY A 1 210 ? -12.505 13.540 -13.511 1.00 36.84 210 GLY A N 1
ATOM 1697 C CA . GLY A 1 210 ? -13.612 13.298 -14.449 1.00 36.84 210 GLY A CA 1
ATOM 1698 C C . GLY A 1 210 ? -15.000 13.655 -13.926 1.00 36.84 210 GLY A C 1
ATOM 1699 O O . GLY A 1 210 ? -15.622 12.873 -13.192 1.00 36.84 210 GLY A O 1
ATOM 1700 N N . GLU A 1 211 ? -15.460 14.850 -14.295 1.00 31.88 211 GLU A N 1
ATOM 1701 C CA . GLU A 1 211 ? -16.869 15.218 -14.234 1.00 31.88 211 GLU A CA 1
ATOM 1702 C C . GLU A 1 211 ? -17.637 14.303 -15.200 1.00 31.88 211 GLU A C 1
ATOM 1704 O O . GLU A 1 211 ? -17.897 14.670 -16.336 1.00 31.88 211 GLU A O 1
ATOM 1709 N N . GLU A 1 212 ? -18.037 13.114 -14.752 1.00 32.53 212 GLU A N 1
ATOM 1710 C CA . GLU A 1 212 ? -19.355 12.639 -15.154 1.00 32.53 212 GLU A CA 1
ATOM 1711 C C . GLU A 1 212 ? -20.341 13.490 -14.357 1.00 32.53 212 GLU A C 1
ATOM 1713 O O . GLU A 1 212 ? -20.616 13.246 -13.176 1.00 32.53 212 GLU A O 1
ATOM 1718 N N . GLU A 1 213 ? -20.801 14.574 -14.988 1.00 31.30 213 GLU A N 1
ATOM 1719 C CA . GLU A 1 213 ? -22.039 15.242 -14.610 1.00 31.30 213 GLU A CA 1
ATOM 1720 C C . GLU A 1 213 ? -23.167 14.207 -14.711 1.00 31.30 213 GLU A C 1
ATOM 1722 O O . GLU A 1 213 ? -23.869 14.118 -15.711 1.00 31.30 213 GLU A O 1
ATOM 1727 N N . GLY A 1 214 ? -23.339 13.407 -13.656 1.00 31.39 214 GLY A N 1
ATOM 1728 C CA . GLY A 1 214 ? -24.508 12.562 -13.489 1.00 31.39 214 GLY A CA 1
ATOM 1729 C C . GLY A 1 214 ? -25.756 13.420 -13.669 1.00 31.39 214 GLY A C 1
ATOM 1730 O O . GLY A 1 214 ? -25.931 14.435 -12.984 1.00 31.39 214 GLY A O 1
ATOM 1731 N N . GLU A 1 215 ? -26.577 13.012 -14.629 1.00 36.62 215 GLU A N 1
ATOM 1732 C CA . GLU A 1 215 ? -27.805 13.611 -15.142 1.00 36.62 215 GLU A CA 1
ATOM 1733 C C . GLU A 1 215 ? -28.858 13.911 -14.055 1.00 36.62 215 GLU A C 1
ATOM 1735 O O . GLU A 1 215 ? -29.945 13.351 -14.015 1.00 36.62 215 GLU A O 1
ATOM 1740 N N . ALA A 1 216 ? -28.578 14.853 -13.158 1.00 35.62 216 ALA A N 1
ATOM 1741 C CA . ALA A 1 216 ? -29.540 15.372 -12.182 1.00 35.62 216 ALA A CA 1
ATOM 1742 C C . ALA A 1 216 ? -29.854 16.860 -12.419 1.00 35.62 216 ALA A C 1
ATOM 1744 O O . ALA A 1 216 ? -30.640 17.477 -11.691 1.00 35.62 216 ALA A O 1
ATOM 1745 N N . ARG A 1 217 ? -29.237 17.471 -13.444 1.00 36.81 217 ARG A N 1
ATOM 1746 C CA . ARG A 1 217 ? -29.451 18.881 -13.810 1.00 36.81 217 ARG A CA 1
ATOM 1747 C C . ARG A 1 217 ? -30.472 19.076 -14.939 1.00 36.81 217 ARG A C 1
ATOM 1749 O O . ARG A 1 217 ? -30.979 20.192 -15.078 1.00 36.81 217 ARG A O 1
ATOM 1756 N N . GLY A 1 218 ? -30.824 18.011 -15.669 1.00 34.47 218 GLY A N 1
ATOM 1757 C CA . GLY A 1 218 ? -31.844 18.016 -16.728 1.00 34.47 218 GLY A CA 1
ATOM 1758 C C . GLY A 1 218 ? -33.265 18.230 -16.198 1.00 34.47 218 GLY A C 1
ATOM 1759 O O . GLY A 1 218 ? -33.955 19.155 -16.624 1.00 34.47 218 GLY A O 1
ATOM 1760 N N . GLU A 1 219 ? -33.667 17.498 -15.155 1.00 35.75 219 GLU A N 1
ATOM 1761 C CA . GLU A 1 219 ? -35.059 17.538 -14.669 1.00 35.75 219 GLU A CA 1
ATOM 1762 C C . GLU A 1 219 ? -35.460 18.866 -14.001 1.00 35.75 219 GLU A C 1
ATOM 1764 O O . GLU A 1 219 ? -36.633 19.258 -14.007 1.00 35.75 219 GLU A O 1
ATOM 1769 N N . LYS A 1 220 ? -34.500 19.612 -13.432 1.00 39.09 220 LYS A N 1
ATOM 1770 C CA . LYS A 1 220 ? -34.790 20.918 -12.811 1.00 39.09 220 LYS A CA 1
ATOM 1771 C C . LYS A 1 220 ? -34.942 22.044 -13.831 1.00 39.09 220 LYS A C 1
ATOM 1773 O O . LYS A 1 220 ? -35.697 22.980 -13.566 1.00 39.09 220 LYS A O 1
ATOM 1778 N N . LYS A 1 221 ? -34.254 21.978 -14.978 1.00 42.62 221 LYS A N 1
ATOM 1779 C CA . LYS A 1 221 ? -34.406 22.984 -16.042 1.00 42.62 221 LYS A CA 1
ATOM 1780 C C . LYS A 1 221 ? -35.684 22.759 -16.845 1.00 42.62 221 LYS A C 1
ATOM 1782 O O . LYS A 1 221 ? -36.366 23.734 -17.151 1.00 42.62 221 LYS A O 1
ATOM 1787 N N . GLU A 1 222 ? -36.064 21.507 -17.086 1.00 41.09 222 GLU A N 1
ATOM 1788 C CA . GLU A 1 222 ? -37.290 21.189 -17.821 1.00 41.09 222 GLU A CA 1
ATOM 1789 C C . GLU A 1 222 ? -38.556 21.547 -17.022 1.00 41.09 222 GLU A C 1
ATOM 1791 O O . GLU A 1 222 ? -39.477 22.170 -17.554 1.00 41.09 222 GLU A O 1
ATOM 1796 N N . ASN A 1 223 ? -38.561 21.318 -15.702 1.00 46.22 223 ASN A N 1
ATOM 1797 C CA . ASN A 1 223 ? -39.658 21.764 -14.833 1.00 46.22 223 ASN A CA 1
ATOM 1798 C C . ASN A 1 223 ? -39.761 23.293 -14.686 1.00 46.22 223 ASN A C 1
ATOM 1800 O O . ASN A 1 223 ? -40.855 23.810 -14.444 1.00 46.22 223 ASN A O 1
ATOM 1804 N N . LEU A 1 224 ? -38.655 24.033 -14.830 1.00 45.53 224 LEU A N 1
ATOM 1805 C CA . LEU A 1 224 ? -38.680 25.497 -14.787 1.00 45.53 224 LEU A CA 1
ATOM 1806 C C . LEU A 1 224 ? -39.214 26.087 -16.102 1.00 45.53 224 LEU A C 1
ATOM 1808 O O . LEU A 1 224 ? -40.017 27.017 -16.062 1.00 45.53 224 LEU A O 1
ATOM 1812 N N . TYR A 1 225 ? -38.855 25.499 -17.249 1.00 44.03 225 TYR A N 1
ATOM 1813 C CA . TYR A 1 225 ? -39.403 25.890 -18.552 1.00 44.03 225 TYR A CA 1
ATOM 1814 C C . TYR A 1 225 ? -40.898 25.566 -18.668 1.00 44.03 225 TYR A C 1
ATOM 1816 O O . TYR A 1 225 ? -41.677 26.420 -19.084 1.00 44.03 225 TYR A O 1
ATOM 1824 N N . ARG A 1 226 ? -41.346 24.394 -18.197 1.00 48.47 226 ARG A N 1
ATOM 1825 C CA . ARG A 1 226 ? -42.772 24.018 -18.244 1.00 48.47 226 ARG A CA 1
ATOM 1826 C C . ARG A 1 226 ? -43.664 24.888 -17.348 1.00 48.47 226 ARG A C 1
ATOM 1828 O O . ARG A 1 226 ? -44.833 25.089 -17.665 1.00 48.47 226 ARG A O 1
ATOM 1835 N N . LYS A 1 227 ? -43.121 25.449 -16.258 1.00 50.16 227 LYS A N 1
ATOM 1836 C CA . LYS A 1 227 ? -43.832 26.410 -15.392 1.00 50.16 227 LYS A CA 1
ATOM 1837 C C . LYS A 1 227 ? -43.923 27.822 -15.974 1.00 50.16 227 LYS A C 1
ATOM 1839 O O . LYS A 1 227 ? -44.861 28.535 -15.636 1.00 50.16 227 LYS A O 1
ATOM 1844 N N . LEU A 1 228 ? -42.983 28.224 -16.830 1.00 47.31 228 LEU A N 1
ATOM 1845 C CA . LEU A 1 228 ? -42.960 29.561 -17.437 1.00 47.31 228 LEU A CA 1
ATOM 1846 C C . LEU A 1 228 ? -43.850 29.677 -18.684 1.00 47.31 228 LEU A C 1
ATOM 1848 O O . LEU A 1 228 ? -44.343 30.763 -18.967 1.00 47.31 228 LEU A O 1
ATOM 1852 N N . VAL A 1 229 ? -44.112 28.573 -19.391 1.00 51.78 229 VAL A N 1
ATOM 1853 C CA . VAL A 1 229 ? -44.927 28.577 -20.625 1.00 51.78 229 VAL A CA 1
ATOM 1854 C C . VAL A 1 229 ? -46.444 28.560 -20.347 1.00 51.78 229 VAL A C 1
ATOM 1856 O O . VAL A 1 229 ? -47.229 28.886 -21.225 1.00 51.78 229 VAL A O 1
ATOM 1859 N N . HIS A 1 230 ? -46.881 28.265 -19.117 1.00 49.06 230 HIS A N 1
ATOM 1860 C CA . HIS A 1 230 ? -48.303 28.284 -18.725 1.00 49.06 230 HIS A CA 1
ATOM 1861 C C . HIS A 1 230 ? -48.753 29.573 -18.009 1.00 49.06 230 HIS A C 1
ATOM 1863 O O . HIS A 1 230 ? -49.820 29.593 -17.390 1.00 49.06 230 HIS A O 1
ATOM 1869 N N . HIS A 1 231 ? -47.953 30.644 -18.052 1.00 47.62 231 HIS A N 1
ATOM 1870 C CA . HIS A 1 231 ? -48.301 31.918 -17.408 1.00 47.62 231 HIS A CA 1
ATOM 1871 C C . HIS A 1 231 ? -48.207 33.156 -18.309 1.00 47.62 231 HIS A C 1
ATOM 1873 O O . HIS A 1 231 ? -48.127 34.272 -17.799 1.00 47.62 231 HIS A O 1
ATOM 1879 N N . TYR A 1 232 ? -48.281 32.959 -19.625 1.00 42.75 232 TYR A N 1
ATOM 1880 C CA . TYR A 1 232 ? -48.610 34.007 -20.589 1.00 42.75 232 TYR A CA 1
ATOM 1881 C C . TYR A 1 232 ? -49.747 33.543 -21.492 1.00 42.75 232 TYR A C 1
ATOM 1883 O O . TYR A 1 232 ? -49.698 32.368 -21.921 1.00 42.75 232 TYR A O 1
#

Foldseek 3Di:
DDDDDPPPPPDPPPPPPDPPDPVNDDDPPDDDDPDDPDQADFFDDQLDFLNVDWDWDDPDPPDDTDTFDGAGLQQLLVLVVDDDDQPPDFQAQDDDVVDHPHRSSRSVSSVCSQCLQVPAKDFPLQKDLPPDPCPPVDPPPDDPPPDDPPPPPNPDQSIDGDPPDDDDDPVVCPDPVNPRIDDPGQHQDSSSGSDDDDSPDDPVPPPDDDPPVPPPVVVVVVVVVVVVVVPD

pLDDT: mean 75.26, std 23.68, range [30.34, 97.94]

Radius of gyration: 33.08 Å; chains: 1; bounding box: 76×82×112 Å

Organism: Triatoma infestans (NCBI:txid30076)

InterPro domains:
  IPR006802 Radial spokehead-like protein [PF04712] (15-222)
  IPR006802 Radial spokehead-like protein [PTHR13159] (9-221)

Sequence (232 aa):
EYKVVEEEEYHPKIKWNKVRTLAQYIKPPLPKSKYKPPKFAPKERLGTGVNKKIYYVSNEPASGYVRLPDVTPVQLVKARQIKRFFTGLLDEEFIADPPFPGNESNYLRAQIARISAGTQLSPLGFYSFDFGEGGFEEEEEEEEEEGDELGVRMPKPDYAANPDFEPIPLQDLVDQSMAFWVHHTSHILPQGRAVWVDPNKDPNKVKGEGEEEGEARGEKKENLYRKLVHHY

Secondary structure (DSSP, 8-state):
----------------TT---GGG--PPPPPPP---PPPPPPPPPTTSGGGSS--EE-SSTTS--EEPPPP-HHHHHHHTT------S-TTSB---SSPPSSBHHHHHHHHHHHHHHHH-EEETTSEE---TTTTT------------SS---PPPPS-EE-TTPPPPPHHHHT-TT-TTEEE-SPP--TTSSSS---TTS-GGG-TTS-----S-SHHHHHHHHHHHTT--